Protein AF-A0A9E5FV98-F1 (afdb_monomer)

Nearest PDB structures (foldseek):
  6lad-assembly7_A  TM=6.519E-01  e=1.771E-03  Akkermansia muciniphila ATCC BAA-835
  6lad-assembly7_B  TM=6.365E-01  e=6.158E-03  Akkermansia muciniphila ATCC BAA-835

Mean predicted aligned error: 14.34 Å

Solvent-accessible surface area (backbone atoms only — not comparable to full-atom values): 16773 Å² total; per-residue (Å²): 118,76,66,54,72,75,42,51,68,63,55,51,52,51,52,51,53,52,50,52,52,53,51,50,53,51,52,53,52,55,54,50,52,53,50,54,51,48,52,50,53,50,51,49,52,52,49,53,52,49,49,63,71,71,44,82,81,80,70,97,81,65,78,79,82,63,90,41,74,66,52,52,52,49,52,52,49,52,51,52,50,49,53,52,51,50,52,51,51,40,40,70,73,60,30,60,73,90,53,52,80,76,32,54,82,88,54,48,67,70,56,50,56,50,52,50,50,50,49,48,53,50,51,54,48,52,29,55,79,68,63,38,44,65,45,64,78,96,60,40,56,45,63,41,41,46,60,59,70,71,39,84,93,50,71,79,90,52,64,50,26,58,53,43,20,49,53,55,48,50,52,50,54,52,52,46,50,62,68,17,26,45,46,100,80,67,78,51,70,55,64,37,35,45,48,38,38,24,28,46,59,71,64,55,74,78,64,55,90,79,75,66,81,82,86,68,52,98,36,38,50,81,75,93,71,74,83,58,36,92,101,66,33,90,71,83,57,72,48,79,41,68,50,61,54,72,66,32,54,52,42,28,52,49,54,54,58,73,65,64,36,69,74,79,87,84,79,88,86,88,77,84,77,53,74,69,57,49,62,73,66,108

pLDDT: mean 83.95, std 11.69, range [51.09, 98.0]

Sequence (282 aa):
MNDFKKNPIFYSVITLLVGLFLAGIWFVYSLSSAQATSAKKLNMEVNKYRNLIAGYKVVPEADPISLTPVNVKSAQSDKNELINHQAKLRMAISGPQELRILGKEKITNTELVALMKQSVDEWTKSANDQGIRLLTGENKCDFGFRRYIRNAGSSPRGKFAKIDQQRLIIDFLYKLLADSRSDASGATRTPLLLISIDREPIEILDANPTGEVPRFEADEFTPTRSFRQDKYVETLSFRIKFVSQTSTLRTFLNKLHDTGRPFAITTIEVNTPTPEVVKSLG

Secondary structure (DSSP, 8-state):
-TTTTTSHHHHHHHHHHHHHHHHHHHHHHHHHHHHHHHHHHHHHHHHHHHHHHT-----S-S------HHHHHHHHHHHHHHHHHHHHHHHHHH--STT-----TT--HHHHHHHHHHHHHHHHHHHHHTT-EE--GGG---TT-HHHHHSTT----S-HHHHHHHHHHHHHHHHHHHHTTB-TTSS-BPP-EEEEEEE--HHHHTS-TT-PPP---TTB---SS---BTTTB----EEEEEE--HHHHHHHHHHHHHT------------PPPHHHHHHH-

Foldseek 3Di:
DVVCVVCVPVVVVVVVVVVVVVVVVVVVVVVVVVVVVVVVVVVVVVVVVVDVVVDDPPDPPDDDPPPDPVSVVVVVVVVVVVVVVLVVLLCVQQDDPVLAQWFDPPDDFVNLLVVLQVLQVVLVVVCVVLVAAADDDPQGASAQCCQSNPDPPDTQPDPSRVSRSSSVVSVVLSVLLSVLQADPVSPDGWQKYWRYKAWEPPRQVVVDPPPDDDDGDPRYDDDPDDPDDPPRDDDIDIDTDMDTDPSSVVSSVVSVVVSSHRDDDDDDDDDDDDPVVVVSRD

Radius of gyration: 31.02 Å; Cα contacts (8 Å, |Δi|>4): 242; chains: 1; bounding box: 68×70×88 Å

Structure (mmCIF, N/CA/C/O backbone):
data_AF-A0A9E5FV98-F1
#
_entry.id   AF-A0A9E5FV98-F1
#
loop_
_atom_site.group_PDB
_atom_site.id
_atom_site.type_symbol
_atom_site.label_atom_id
_atom_site.label_alt_id
_atom_site.label_comp_id
_atom_site.label_asym_id
_atom_site.label_entity_id
_atom_site.label_seq_id
_atom_site.pdbx_PDB_ins_code
_atom_site.Cartn_x
_atom_site.Cartn_y
_atom_site.Cartn_z
_atom_site.occupancy
_atom_site.B_iso_or_equiv
_atom_site.auth_seq_id
_atom_site.auth_comp_id
_atom_site.auth_asym_id
_atom_site.auth_atom_id
_atom_site.pdbx_PDB_model_num
ATOM 1 N N . MET A 1 1 ? -24.588 -45.186 -63.196 1.00 53.53 1 MET A N 1
ATOM 2 C CA . MET A 1 1 ? -25.907 -44.687 -62.725 1.00 53.53 1 MET A CA 1
ATOM 3 C C . MET A 1 1 ? -26.988 -45.769 -62.628 1.00 53.53 1 MET A C 1
ATOM 5 O O . MET A 1 1 ? -27.926 -45.558 -61.869 1.00 53.53 1 MET A O 1
ATOM 9 N N . ASN A 1 2 ? -26.879 -46.917 -63.319 1.00 56.72 2 ASN A N 1
ATOM 10 C CA . ASN A 1 2 ? -27.885 -47.989 -63.221 1.00 56.72 2 ASN A CA 1
ATOM 11 C C . ASN A 1 2 ? -27.872 -48.764 -61.887 1.00 56.72 2 ASN A C 1
ATOM 13 O O . ASN A 1 2 ? -28.932 -49.211 -61.460 1.00 56.72 2 ASN A O 1
ATOM 17 N N . ASP A 1 3 ? -26.737 -48.857 -61.184 1.00 60.38 3 ASP A N 1
ATOM 18 C CA . ASP A 1 3 ? -26.662 -49.592 -59.904 1.00 60.38 3 ASP A CA 1
ATOM 19 C C . ASP A 1 3 ? -27.109 -48.764 -58.688 1.00 60.38 3 ASP A C 1
ATOM 21 O O . ASP A 1 3 ? -27.674 -49.301 -57.738 1.00 60.38 3 ASP A O 1
ATOM 25 N N . PHE A 1 4 ? -26.980 -47.434 -58.761 1.00 58.88 4 PHE A N 1
ATOM 26 C CA . PHE A 1 4 ? -27.462 -46.504 -57.728 1.00 58.88 4 PHE A CA 1
ATOM 27 C C . PHE A 1 4 ? -28.988 -46.552 -57.558 1.00 58.88 4 PHE A C 1
ATOM 29 O O . PHE A 1 4 ? -29.497 -46.379 -56.456 1.00 58.88 4 PHE A O 1
ATOM 36 N N . LYS A 1 5 ? -29.726 -46.816 -58.646 1.00 63.09 5 LYS A N 1
ATOM 37 C CA . LYS A 1 5 ? -31.190 -46.948 -58.618 1.00 63.09 5 LYS A CA 1
ATOM 38 C C . LYS A 1 5 ? -31.664 -48.281 -58.031 1.00 63.09 5 LYS A C 1
ATOM 40 O O . LYS A 1 5 ? -32.802 -48.353 -57.586 1.00 63.09 5 LYS A O 1
ATOM 45 N N . LYS A 1 6 ? -30.817 -49.319 -58.030 1.00 72.75 6 LYS A N 1
ATOM 46 C CA . LYS A 1 6 ? -31.175 -50.650 -57.515 1.00 72.75 6 LYS A CA 1
ATOM 47 C C . LYS A 1 6 ? -31.101 -50.723 -55.992 1.00 72.75 6 LYS A C 1
ATOM 49 O O . LYS A 1 6 ? -31.953 -51.360 -55.394 1.00 72.75 6 LYS A O 1
ATOM 54 N N . ASN A 1 7 ? -30.129 -50.044 -55.376 1.00 73.12 7 ASN A N 1
ATOM 55 C CA . ASN A 1 7 ? -29.931 -50.039 -53.921 1.00 73.12 7 ASN A CA 1
ATOM 56 C C . ASN A 1 7 ? -29.628 -48.621 -53.396 1.00 73.12 7 ASN A C 1
ATOM 58 O O . ASN A 1 7 ? -28.507 -48.352 -52.957 1.00 73.12 7 ASN A O 1
ATOM 62 N N . PRO A 1 8 ? -30.604 -47.694 -53.433 1.00 75.81 8 PRO A N 1
ATOM 63 C CA . PRO A 1 8 ? -30.368 -46.275 -53.151 1.00 75.81 8 PRO A CA 1
ATOM 64 C C . PRO A 1 8 ? -29.852 -46.027 -51.727 1.00 75.81 8 PRO A C 1
ATOM 66 O O . PRO A 1 8 ? -28.935 -45.236 -51.531 1.00 75.81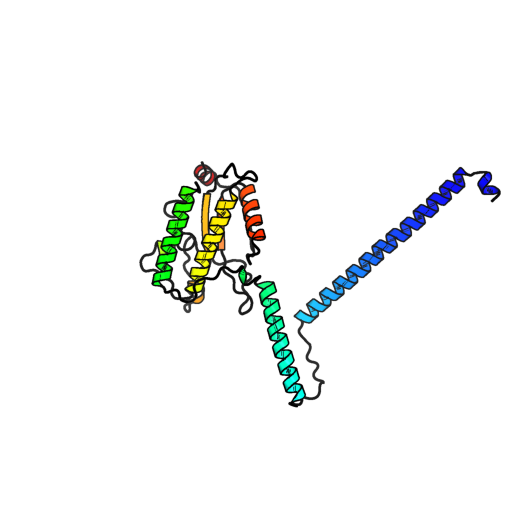 8 PRO A O 1
ATOM 69 N N . ILE A 1 9 ? -30.370 -46.763 -50.740 1.00 79.94 9 ILE A N 1
ATOM 70 C CA . ILE A 1 9 ? -29.998 -46.605 -49.326 1.00 79.94 9 ILE A CA 1
ATOM 71 C C . ILE A 1 9 ? -28.522 -46.967 -49.097 1.00 79.94 9 ILE A C 1
ATOM 73 O O . ILE A 1 9 ? -27.803 -46.226 -48.432 1.00 79.94 9 ILE A O 1
ATOM 77 N N . PHE A 1 10 ? -28.046 -48.069 -49.687 1.00 81.06 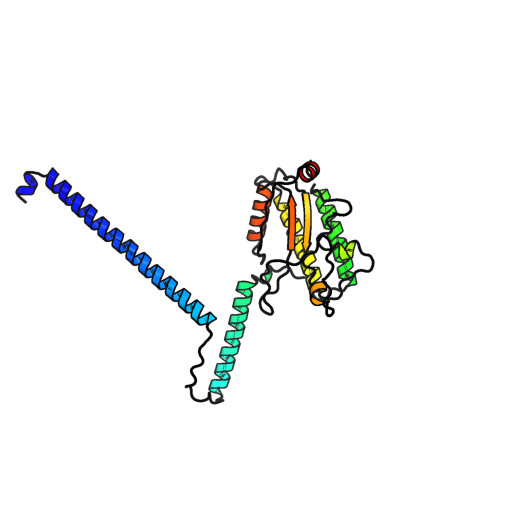10 PHE A N 1
ATOM 78 C CA . PHE A 1 10 ? -26.667 -48.538 -49.514 1.00 81.06 10 PHE A CA 1
ATOM 79 C C . PHE A 1 10 ? -25.647 -47.511 -50.026 1.00 81.06 10 PHE A C 1
ATOM 81 O O . PHE A 1 10 ? -24.701 -47.157 -49.322 1.00 81.06 10 PHE A O 1
ATOM 88 N N . TYR A 1 11 ? -25.873 -46.963 -51.221 1.00 83.19 11 TYR A N 1
ATOM 89 C CA . TYR A 1 11 ? -24.966 -45.972 -51.796 1.00 83.19 11 TYR A CA 1
ATOM 90 C C . TYR A 1 11 ? -25.056 -44.595 -51.118 1.00 83.19 11 TYR A C 1
ATOM 92 O O . TYR A 1 11 ? -24.040 -43.901 -51.017 1.00 83.19 11 TYR A O 1
ATOM 100 N N . SER A 1 12 ? -26.225 -44.205 -50.598 1.00 83.56 12 SER A N 1
ATOM 101 C CA . SER A 1 12 ? -26.361 -43.002 -49.765 1.00 83.56 12 SER A CA 1
ATOM 102 C C . SER A 1 12 ? -25.569 -43.117 -48.460 1.00 83.56 12 SER A C 1
ATOM 104 O O . SER A 1 12 ? -24.864 -42.176 -48.098 1.00 83.56 12 SER A O 1
ATOM 106 N N . VAL A 1 13 ? -25.610 -44.276 -47.793 1.00 85.88 13 VAL A N 1
ATOM 107 C CA . VAL A 1 13 ? -24.828 -44.529 -46.569 1.00 85.88 13 VAL A CA 1
ATOM 108 C C . VAL A 1 13 ? -23.326 -44.499 -46.854 1.00 85.88 13 VAL A C 1
ATOM 110 O O . VAL A 1 13 ? -22.581 -43.867 -46.110 1.00 85.88 13 VAL A O 1
ATOM 113 N N . ILE A 1 14 ? -22.871 -45.101 -47.957 1.00 87.25 14 ILE A N 1
ATOM 114 C CA . ILE A 1 14 ? -21.454 -45.045 -48.353 1.00 87.25 14 ILE A CA 1
ATOM 115 C C . ILE A 1 14 ? -21.012 -43.604 -48.615 1.00 87.25 14 ILE A C 1
ATOM 117 O O . ILE A 1 14 ? -19.952 -43.192 -48.152 1.00 87.25 14 ILE A O 1
ATOM 121 N N . THR A 1 15 ? -21.829 -42.818 -49.316 1.00 87.62 15 THR A N 1
ATOM 122 C CA . THR A 1 15 ? -21.497 -41.421 -49.628 1.00 87.62 15 THR A CA 1
ATOM 123 C C . THR A 1 15 ? -21.417 -40.574 -48.354 1.00 87.62 15 THR A C 1
ATOM 125 O O . THR A 1 15 ? -20.510 -39.755 -48.213 1.00 87.62 15 THR A O 1
ATOM 128 N N . LEU A 1 16 ? -22.310 -40.816 -47.388 1.00 91.12 16 LEU A N 1
ATOM 129 C CA . LEU A 1 16 ? -22.279 -40.174 -46.073 1.00 91.12 16 LEU A CA 1
ATOM 130 C C . LEU A 1 16 ? -21.021 -40.557 -45.274 1.00 91.12 16 LEU A C 1
ATOM 132 O O . LEU A 1 16 ? -20.372 -39.684 -44.701 1.00 91.12 16 LEU A O 1
ATOM 136 N N . LEU A 1 17 ? -20.641 -41.838 -45.273 1.00 89.44 17 LEU A N 1
ATOM 137 C CA . LEU A 1 17 ? -19.433 -42.319 -44.593 1.00 89.44 17 LEU A CA 1
ATOM 138 C C . LEU A 1 17 ? -18.153 -41.742 -45.211 1.00 89.44 17 LEU A C 1
ATOM 140 O O . LEU A 1 17 ? -17.263 -41.314 -44.478 1.00 89.44 17 LEU A O 1
ATOM 144 N N . VAL A 1 18 ? -18.075 -41.661 -46.542 1.00 93.06 18 VAL A N 1
ATOM 145 C CA . VAL A 1 18 ? -16.951 -41.015 -47.241 1.00 93.06 18 VAL A CA 1
ATOM 146 C C . VAL A 1 18 ? -16.897 -39.519 -46.916 1.00 93.06 18 VAL A C 1
ATOM 148 O O . VAL A 1 18 ? -15.819 -38.992 -46.644 1.00 93.06 18 VAL A O 1
ATOM 151 N N . GLY A 1 19 ? -18.046 -38.839 -46.870 1.00 93.38 19 GLY A N 1
ATOM 152 C CA . GLY A 1 19 ? -18.126 -37.431 -46.473 1.00 93.38 19 GLY A CA 1
ATOM 153 C C . GLY A 1 19 ? -17.629 -37.184 -45.045 1.00 93.38 19 GLY A C 1
ATOM 154 O O . GLY A 1 19 ? -16.805 -36.297 -44.824 1.00 93.38 19 GLY A O 1
ATOM 155 N N . LEU A 1 20 ? -18.063 -38.007 -44.084 1.00 92.88 20 LEU A N 1
ATOM 156 C CA . LEU A 1 20 ? -17.604 -37.941 -42.690 1.00 92.88 20 LEU A CA 1
ATOM 157 C C . LEU A 1 20 ? -16.102 -38.213 -42.561 1.00 92.88 20 LEU A C 1
ATOM 159 O O . LEU A 1 20 ? -15.416 -37.536 -41.795 1.00 92.88 20 LEU A O 1
ATOM 163 N N . PHE A 1 21 ? -15.576 -39.163 -43.333 1.00 92.44 21 PHE A N 1
ATOM 164 C CA . PHE A 1 21 ? -14.151 -39.481 -43.336 1.00 92.44 21 PHE A CA 1
ATOM 165 C C . PHE A 1 21 ? -13.299 -38.312 -43.851 1.00 92.44 21 PHE A C 1
ATOM 167 O O . PHE A 1 21 ? -12.321 -37.926 -43.208 1.00 92.44 21 PHE A O 1
ATOM 174 N N . LEU A 1 22 ? -13.701 -37.686 -44.962 1.00 93.62 22 LEU A N 1
ATOM 175 C CA . LEU A 1 22 ? -13.011 -36.513 -45.508 1.00 93.62 22 LEU A CA 1
ATOM 176 C C . LEU A 1 22 ? -13.082 -35.307 -44.559 1.00 93.62 22 LEU A C 1
ATOM 178 O O . LEU A 1 22 ? -12.079 -34.613 -44.378 1.00 93.62 22 LEU A O 1
ATOM 182 N N . ALA A 1 23 ? -14.225 -35.090 -43.903 1.00 89.94 23 ALA A N 1
ATOM 183 C CA . ALA A 1 23 ? -14.368 -34.054 -42.881 1.00 89.94 23 ALA A CA 1
ATOM 184 C C . ALA A 1 23 ? -13.444 -34.303 -41.676 1.00 89.94 23 ALA A C 1
ATOM 186 O O . ALA A 1 23 ? -12.803 -33.370 -41.191 1.00 89.94 23 ALA A O 1
ATOM 187 N N . GLY A 1 24 ? -13.313 -35.558 -41.233 1.00 87.62 24 GLY A N 1
ATOM 188 C CA . GLY A 1 24 ? -12.395 -35.951 -40.162 1.00 87.62 24 GLY A CA 1
ATOM 189 C C . GLY A 1 24 ? -10.927 -35.685 -40.506 1.00 87.62 24 GLY A C 1
ATOM 190 O O . GLY A 1 24 ? -10.201 -35.105 -39.697 1.00 87.62 24 GLY A O 1
ATOM 191 N N . ILE A 1 25 ? -10.497 -36.026 -41.726 1.00 90.31 25 ILE A N 1
ATOM 192 C CA . ILE A 1 25 ? -9.133 -35.743 -42.206 1.00 90.31 25 ILE A CA 1
ATOM 193 C C . ILE A 1 25 ? -8.865 -34.235 -42.223 1.00 90.31 25 ILE A C 1
ATOM 195 O O . ILE A 1 25 ? -7.831 -33.778 -41.727 1.00 90.31 25 ILE A O 1
ATOM 199 N N . TRP A 1 26 ? -9.800 -33.451 -42.763 1.00 90.44 26 TRP A N 1
ATOM 200 C CA . TRP A 1 26 ? -9.665 -31.998 -42.823 1.00 90.44 26 TRP A CA 1
ATOM 201 C C . TRP A 1 26 ? -9.591 -31.370 -41.424 1.00 90.44 26 TRP A C 1
ATOM 203 O O . TRP A 1 26 ? -8.736 -30.518 -41.169 1.00 90.44 26 TRP A O 1
ATOM 213 N N . PHE A 1 27 ? -10.420 -31.844 -40.490 1.00 88.19 27 PHE A N 1
ATOM 214 C CA . PHE A 1 27 ? -10.423 -31.371 -39.108 1.00 88.19 27 PHE A CA 1
ATOM 215 C C . PHE A 1 27 ? -9.075 -31.621 -38.417 1.00 88.19 27 PHE A C 1
ATOM 217 O O . PHE A 1 27 ? -8.494 -30.688 -37.857 1.00 88.19 27 PHE A O 1
ATOM 224 N N . VAL A 1 28 ? -8.514 -32.831 -38.533 1.00 85.94 28 VAL A N 1
ATOM 225 C CA . VAL A 1 28 ? -7.196 -33.172 -37.961 1.00 85.94 28 VAL A CA 1
ATOM 226 C C . VAL A 1 28 ? -6.077 -32.314 -38.565 1.00 85.94 28 VAL A C 1
ATOM 228 O O . VAL A 1 28 ? -5.224 -31.806 -37.833 1.00 85.94 28 VAL A O 1
ATOM 231 N N . TYR A 1 29 ? -6.098 -32.087 -39.881 1.00 87.06 29 TYR A N 1
ATOM 232 C CA . TYR A 1 29 ? -5.111 -31.237 -40.553 1.00 87.06 29 TYR A CA 1
ATOM 233 C C . TYR A 1 29 ? -5.191 -29.767 -40.098 1.00 87.06 29 TYR A C 1
ATOM 235 O O . TYR A 1 29 ? -4.168 -29.123 -39.836 1.00 87.06 29 TYR A O 1
ATOM 243 N N . SER A 1 30 ? -6.406 -29.233 -39.937 1.00 83.25 30 SER A N 1
ATOM 244 C CA . SER A 1 30 ? -6.625 -27.866 -39.447 1.00 83.25 30 SER A CA 1
ATOM 245 C C . SER A 1 30 ? -6.119 -27.677 -38.010 1.00 83.25 30 SER A C 1
ATOM 247 O O . SER A 1 30 ? -5.446 -26.690 -37.710 1.00 83.25 30 SER A O 1
ATOM 249 N N . LEU A 1 31 ? -6.331 -28.670 -37.140 1.00 78.50 31 LEU A N 1
ATOM 250 C CA . LEU A 1 31 ? -5.879 -28.626 -35.751 1.00 78.50 31 LEU A CA 1
ATOM 251 C C . LEU A 1 31 ? -4.347 -28.713 -35.656 1.00 78.50 31 LEU A C 1
ATOM 253 O O . LEU A 1 31 ? -3.717 -27.960 -34.912 1.00 78.50 31 LEU A O 1
ATOM 257 N N . SER A 1 32 ? -3.739 -29.597 -36.452 1.00 76.94 32 SER A N 1
ATOM 258 C CA . SER A 1 32 ? -2.286 -29.781 -36.497 1.00 76.94 32 SER A CA 1
ATOM 259 C C . SER A 1 32 ? -1.562 -28.540 -37.033 1.00 76.94 32 SER A C 1
ATOM 261 O O . SER A 1 32 ? -0.566 -28.097 -36.456 1.00 76.94 32 SER A O 1
ATOM 263 N N . SER A 1 33 ? -2.089 -27.907 -38.085 1.00 77.00 33 SER A N 1
ATOM 264 C CA . SER A 1 33 ? -1.506 -26.676 -38.639 1.00 77.00 33 SER A CA 1
ATOM 265 C C . SER A 1 33 ? -1.607 -25.480 -37.677 1.00 77.00 33 SER A C 1
ATOM 267 O O . SER A 1 33 ? -0.655 -24.695 -37.566 1.00 77.00 33 SER A O 1
ATOM 269 N N . ALA A 1 34 ? -2.697 -25.376 -36.908 1.00 74.69 34 ALA A N 1
ATOM 270 C CA . ALA A 1 34 ? -2.855 -24.382 -35.844 1.00 74.69 34 ALA A CA 1
ATOM 271 C C . ALA A 1 34 ? -1.869 -24.605 -34.677 1.00 74.69 34 ALA A C 1
ATOM 273 O O . ALA A 1 34 ? -1.283 -23.654 -34.147 1.00 74.69 34 ALA A O 1
ATOM 274 N N . GLN A 1 35 ? -1.616 -25.863 -34.305 1.00 74.94 35 GLN A N 1
ATOM 275 C CA . GLN A 1 35 ? -0.607 -26.208 -33.299 1.00 74.94 35 GLN A CA 1
ATOM 276 C C . GLN A 1 35 ? 0.813 -25.916 -33.795 1.00 74.94 35 GLN A C 1
ATOM 278 O O . GLN A 1 35 ? 1.603 -25.318 -33.066 1.00 74.94 35 GLN A O 1
ATOM 283 N N . ALA A 1 36 ? 1.135 -26.248 -35.048 1.00 75.25 36 ALA A N 1
ATOM 284 C CA . ALA A 1 36 ? 2.450 -25.989 -35.634 1.00 75.25 36 ALA A CA 1
ATOM 285 C C . ALA A 1 36 ? 2.763 -24.485 -35.737 1.00 75.25 36 ALA A C 1
ATOM 287 O O . ALA A 1 36 ? 3.886 -24.057 -35.462 1.00 75.25 36 ALA A O 1
ATOM 288 N N . THR A 1 37 ? 1.774 -23.660 -36.091 1.00 77.38 37 THR A N 1
ATOM 289 C CA . THR A 1 37 ? 1.925 -22.194 -36.098 1.00 77.38 37 THR A CA 1
ATOM 290 C C . THR A 1 37 ? 2.070 -21.624 -34.689 1.00 77.38 37 THR A C 1
ATOM 292 O O . THR A 1 37 ? 2.917 -20.754 -34.476 1.00 77.38 37 THR A O 1
ATOM 295 N N . SER A 1 38 ? 1.322 -22.142 -33.713 1.00 74.56 38 SER A N 1
ATOM 296 C CA . SER A 1 38 ? 1.443 -21.736 -32.306 1.00 74.56 38 SER A CA 1
ATOM 297 C C . SER A 1 38 ? 2.803 -22.119 -31.712 1.00 74.56 38 SER A C 1
ATOM 299 O O . SER A 1 38 ? 3.455 -21.286 -31.086 1.00 74.56 38 SER A O 1
ATOM 301 N N . ALA A 1 39 ? 3.294 -23.329 -31.993 1.00 79.12 39 ALA A N 1
ATOM 302 C CA . ALA A 1 39 ? 4.615 -23.791 -31.573 1.00 79.12 39 ALA A CA 1
ATOM 303 C C . ALA A 1 39 ? 5.747 -22.970 -32.213 1.00 79.12 39 ALA A C 1
ATOM 305 O O . ALA A 1 39 ? 6.715 -22.617 -31.539 1.00 79.12 39 ALA A O 1
ATOM 306 N N . LYS A 1 40 ? 5.617 -22.600 -33.497 1.00 82.94 40 LYS A N 1
ATOM 307 C CA . LYS A 1 40 ? 6.569 -21.698 -34.167 1.00 82.94 40 LYS A CA 1
ATOM 308 C C . LYS A 1 40 ? 6.590 -20.308 -33.530 1.00 82.94 40 LYS A C 1
ATOM 310 O O . LYS A 1 40 ? 7.674 -19.790 -33.271 1.00 82.94 40 LYS A O 1
ATOM 315 N N . LYS A 1 41 ? 5.421 -19.721 -33.244 1.00 81.12 41 LYS A N 1
ATOM 316 C CA . LYS A 1 41 ? 5.322 -18.414 -32.570 1.00 81.12 41 LYS A CA 1
ATOM 317 C C . LYS A 1 41 ? 5.916 -18.457 -31.162 1.00 81.12 41 LYS A C 1
ATOM 319 O O . LYS A 1 41 ? 6.679 -17.564 -30.807 1.00 81.12 41 LYS A O 1
ATOM 324 N N . LEU A 1 42 ? 5.632 -19.516 -30.403 1.00 82.12 42 LEU A N 1
ATOM 325 C CA . LEU A 1 42 ? 6.190 -19.711 -29.066 1.00 82.12 42 LEU A CA 1
ATOM 326 C C . LEU A 1 42 ? 7.717 -19.836 -29.109 1.00 82.12 42 LEU A C 1
ATOM 328 O O . LEU A 1 42 ? 8.403 -19.135 -28.375 1.00 82.12 42 LEU A O 1
ATOM 332 N N . ASN A 1 43 ? 8.264 -20.660 -30.007 1.00 84.19 43 ASN A N 1
ATOM 333 C CA . ASN A 1 43 ? 9.714 -20.798 -30.158 1.00 84.19 43 ASN A CA 1
ATOM 334 C C . ASN A 1 43 ? 10.385 -19.498 -30.619 1.00 84.19 43 ASN A C 1
ATOM 336 O O . ASN A 1 43 ? 11.479 -19.190 -30.152 1.00 84.19 43 ASN A O 1
ATOM 340 N N . MET A 1 44 ? 9.744 -18.716 -31.495 1.00 81.81 44 MET A N 1
ATOM 341 C CA . MET A 1 44 ? 10.245 -17.390 -31.869 1.00 81.81 44 MET A CA 1
ATOM 342 C C . MET A 1 44 ? 10.344 -16.458 -30.660 1.00 81.81 44 MET A C 1
ATOM 344 O O . MET A 1 44 ? 11.392 -15.849 -30.466 1.00 81.81 44 MET A O 1
ATOM 348 N N . GLU A 1 45 ? 9.295 -16.355 -29.843 1.00 80.69 45 GLU A N 1
ATOM 349 C CA . GLU A 1 45 ? 9.317 -15.478 -28.665 1.00 80.69 45 GLU A CA 1
ATOM 350 C C . GLU A 1 45 ? 10.272 -15.978 -27.578 1.00 80.69 45 GLU A C 1
ATOM 352 O O . GLU A 1 45 ? 11.039 -15.194 -27.022 1.00 80.69 45 GLU A O 1
ATOM 357 N N . VAL A 1 46 ? 10.330 -17.290 -27.339 1.00 82.00 46 VAL A N 1
ATOM 358 C CA . VAL A 1 46 ? 11.307 -17.886 -26.416 1.00 82.00 46 VAL A CA 1
ATOM 359 C C . VAL A 1 46 ? 12.739 -17.605 -26.878 1.00 82.00 46 VAL A C 1
ATOM 361 O O . VAL A 1 46 ? 13.586 -17.256 -26.058 1.00 82.00 46 VAL A O 1
ATOM 364 N N . ASN A 1 47 ? 13.024 -17.706 -28.178 1.00 78.62 47 ASN A N 1
ATOM 365 C CA . ASN A 1 47 ? 14.350 -17.406 -28.714 1.00 78.62 47 ASN A CA 1
ATOM 366 C C . ASN A 1 47 ? 14.680 -15.912 -28.645 1.00 78.62 47 ASN A C 1
ATOM 368 O O . ASN A 1 47 ? 15.800 -15.569 -28.275 1.00 78.62 47 ASN A O 1
ATOM 372 N N . LYS A 1 48 ? 13.724 -15.016 -28.925 1.00 79.44 48 LYS A N 1
ATOM 373 C CA . LYS A 1 48 ? 13.914 -13.572 -28.709 1.00 79.44 48 LYS A CA 1
ATOM 374 C C . LYS A 1 48 ? 14.237 -13.274 -27.248 1.00 79.44 48 LYS A C 1
ATOM 376 O O . LYS A 1 48 ? 15.208 -12.578 -26.973 1.00 79.44 48 LYS A O 1
ATOM 381 N N . TYR A 1 49 ? 13.473 -13.845 -26.319 1.00 71.62 49 TYR A N 1
ATOM 382 C CA . TYR A 1 49 ? 13.678 -13.656 -24.886 1.00 71.62 49 TYR A CA 1
ATOM 383 C C . TYR A 1 49 ? 15.040 -14.195 -24.424 1.00 71.62 49 TYR A C 1
ATOM 385 O O . TYR A 1 49 ? 15.773 -13.502 -23.722 1.00 71.62 49 TYR A O 1
ATOM 393 N N . ARG A 1 50 ? 15.441 -15.388 -24.888 1.00 75.81 50 ARG A N 1
ATOM 394 C CA . ARG A 1 50 ? 16.781 -15.939 -24.620 1.00 75.81 50 ARG A CA 1
ATOM 395 C C . ARG A 1 50 ? 17.896 -15.066 -25.189 1.00 75.81 50 ARG A C 1
ATOM 397 O O . ARG A 1 50 ? 18.892 -14.875 -24.504 1.00 75.81 50 ARG A O 1
ATOM 404 N N . ASN A 1 51 ? 17.733 -14.521 -26.393 1.00 71.62 51 ASN A N 1
ATOM 405 C CA . ASN A 1 51 ? 18.729 -13.641 -27.007 1.00 71.62 51 ASN A CA 1
ATOM 406 C C . ASN A 1 51 ? 18.851 -12.299 -26.269 1.00 71.62 51 ASN A C 1
ATOM 408 O O . ASN A 1 51 ? 19.947 -11.759 -26.171 1.00 71.62 51 ASN A O 1
ATOM 412 N N . LEU A 1 52 ? 17.755 -11.783 -25.705 1.00 72.50 52 LEU A N 1
ATOM 413 C CA . LEU A 1 52 ? 17.784 -10.599 -24.841 1.00 72.50 52 LEU A CA 1
ATOM 414 C C . LEU A 1 52 ? 18.503 -10.880 -23.513 1.00 72.50 52 LEU A C 1
ATOM 416 O O . LEU A 1 52 ? 19.283 -10.048 -23.062 1.00 72.50 52 LEU A O 1
ATOM 420 N N . ILE A 1 53 ? 18.282 -12.057 -22.912 1.00 72.12 53 ILE A N 1
ATOM 421 C CA . ILE A 1 53 ? 18.964 -12.475 -21.674 1.00 72.12 53 ILE A CA 1
ATOM 422 C C . ILE A 1 53 ? 20.453 -12.742 -21.908 1.00 72.12 53 ILE A C 1
ATOM 424 O O . ILE A 1 53 ? 21.279 -12.373 -21.079 1.00 72.12 53 ILE A O 1
ATOM 428 N N . ALA A 1 54 ? 20.803 -13.387 -23.021 1.00 70.94 54 ALA A N 1
ATOM 429 C CA . ALA A 1 54 ? 22.183 -13.746 -23.340 1.00 70.94 54 ALA A CA 1
ATOM 430 C C . ALA A 1 54 ? 23.068 -12.530 -23.670 1.00 70.94 54 ALA A C 1
ATOM 432 O O . ALA A 1 54 ? 24.289 -12.672 -23.742 1.00 70.94 54 ALA A O 1
ATOM 433 N N . GLY A 1 55 ? 22.468 -11.349 -23.854 1.00 57.97 55 GLY A N 1
ATOM 434 C CA . GLY A 1 55 ? 23.162 -10.153 -24.307 1.00 57.97 55 GLY A CA 1
ATOM 435 C C . GLY A 1 55 ? 23.593 -10.253 -25.773 1.00 57.97 55 GLY A C 1
ATOM 436 O O . GLY A 1 55 ? 23.623 -11.321 -26.388 1.00 57.97 55 GLY A O 1
ATOM 437 N N . TYR A 1 56 ? 23.926 -9.109 -26.365 1.00 58.25 56 TYR A N 1
ATOM 438 C CA . TYR A 1 56 ? 24.451 -9.071 -27.725 1.00 58.25 56 TYR A CA 1
ATOM 439 C C . TYR A 1 56 ? 25.882 -9.633 -27.727 1.00 58.25 56 TYR A C 1
ATOM 441 O O . TYR A 1 56 ? 26.759 -9.085 -27.057 1.00 58.25 56 TYR A O 1
ATOM 449 N N . LYS A 1 57 ? 26.141 -10.721 -28.467 1.00 54.59 57 LYS A N 1
ATOM 450 C CA . LYS A 1 57 ? 27.517 -11.178 -28.712 1.00 54.59 57 LYS A CA 1
ATOM 451 C C . LYS A 1 57 ? 28.218 -10.121 -29.560 1.00 54.59 57 LYS A C 1
ATOM 453 O O . LYS A 1 57 ? 27.901 -9.964 -30.736 1.00 54.59 57 LYS A O 1
ATOM 458 N N . VAL A 1 58 ? 29.161 -9.399 -28.964 1.00 54.38 58 VAL A N 1
ATOM 459 C CA . VAL A 1 58 ? 30.053 -8.501 -29.700 1.00 54.38 58 VAL A CA 1
ATOM 460 C C . VAL A 1 58 ? 30.948 -9.381 -30.573 1.00 54.38 58 VAL A C 1
ATOM 462 O O . VAL A 1 58 ? 31.838 -10.061 -30.068 1.00 54.38 58 VAL A O 1
ATOM 465 N N . VAL A 1 59 ? 30.654 -9.440 -31.872 1.00 55.50 59 VAL A N 1
ATOM 466 C CA . VAL A 1 59 ? 31.519 -10.090 -32.863 1.00 55.50 59 VAL A CA 1
ATOM 467 C C . VAL A 1 59 ? 32.759 -9.201 -33.022 1.00 55.50 59 VAL A C 1
ATOM 469 O O . VAL A 1 59 ? 32.596 -8.024 -33.345 1.00 55.50 59 VAL A O 1
ATOM 472 N N . PRO A 1 60 ? 33.982 -9.701 -32.778 1.00 51.09 60 PRO A N 1
ATOM 473 C CA . PRO A 1 60 ? 35.196 -8.885 -32.784 1.00 51.09 60 PRO A CA 1
ATOM 474 C C . PRO A 1 60 ? 35.735 -8.641 -34.207 1.00 51.09 60 PRO A C 1
ATOM 476 O O . PRO A 1 60 ? 36.937 -8.706 -34.430 1.00 51.09 60 PRO A O 1
ATOM 479 N N . GLU A 1 61 ? 34.855 -8.390 -35.179 1.00 52.47 61 GLU A N 1
ATOM 480 C CA . GLU A 1 61 ? 35.223 -8.302 -36.602 1.00 52.47 61 GLU A CA 1
ATOM 481 C C . GLU A 1 61 ? 34.499 -7.157 -37.332 1.00 52.47 61 GLU A C 1
ATOM 483 O O . GLU A 1 61 ? 34.132 -7.260 -38.497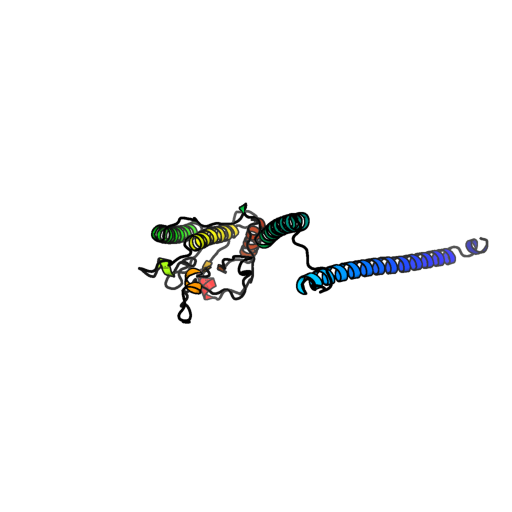 1.00 52.47 61 GLU A O 1
ATOM 488 N N . ALA A 1 62 ? 34.270 -6.045 -36.634 1.00 53.12 62 ALA A N 1
ATOM 489 C CA . ALA A 1 62 ? 33.973 -4.773 -37.281 1.00 53.12 62 ALA A CA 1
ATOM 490 C C . ALA A 1 62 ? 35.208 -3.878 -37.153 1.00 53.12 62 ALA A C 1
ATOM 492 O O . ALA A 1 62 ? 35.772 -3.778 -36.059 1.00 53.12 62 ALA A O 1
ATOM 493 N N . ASP A 1 63 ? 35.613 -3.241 -38.257 1.00 56.84 63 ASP A N 1
ATOM 494 C CA . ASP A 1 63 ? 36.624 -2.182 -38.257 1.00 56.84 63 ASP A CA 1
ATOM 495 C C . ASP A 1 63 ? 36.389 -1.233 -37.070 1.00 56.84 63 ASP A C 1
ATOM 497 O O . ASP A 1 63 ? 35.229 -0.925 -36.761 1.00 56.84 63 ASP A O 1
ATOM 501 N N . PRO A 1 64 ? 37.448 -0.764 -36.379 1.00 56.31 64 PRO A N 1
ATOM 502 C CA . PRO A 1 64 ? 37.286 0.135 -35.246 1.00 56.31 64 PRO A CA 1
ATOM 503 C C . PRO A 1 64 ? 36.405 1.305 -35.679 1.00 56.31 64 PRO A C 1
ATOM 505 O O . PRO A 1 64 ? 36.731 2.003 -36.641 1.00 56.31 64 PRO A O 1
ATOM 508 N N . ILE A 1 65 ? 35.262 1.479 -35.003 1.00 58.47 65 ILE A N 1
ATOM 509 C CA . ILE A 1 65 ? 34.269 2.507 -35.329 1.00 58.47 65 ILE A CA 1
ATOM 510 C C . ILE A 1 65 ? 34.996 3.849 -35.328 1.00 58.47 65 ILE A C 1
ATOM 512 O O . ILE A 1 65 ? 35.313 4.404 -34.275 1.00 58.47 65 ILE A O 1
ATOM 516 N N . SER A 1 66 ? 35.304 4.357 -36.519 1.00 63.88 66 SER A N 1
ATOM 517 C CA . SER A 1 66 ? 36.015 5.619 -36.653 1.00 63.88 66 SER A CA 1
ATOM 518 C C . SER A 1 66 ? 35.119 6.728 -36.101 1.00 63.88 66 SER A C 1
ATOM 520 O O . SER A 1 66 ? 33.914 6.744 -36.380 1.00 63.88 66 SER A O 1
ATOM 522 N N . LEU A 1 67 ? 35.684 7.640 -35.301 1.00 68.56 67 LEU A N 1
ATOM 523 C CA . LEU A 1 67 ? 34.995 8.782 -34.679 1.00 68.56 67 LEU A CA 1
ATOM 524 C C . LEU A 1 67 ? 34.645 9.856 -35.723 1.00 68.56 67 LEU A C 1
ATOM 526 O O . LEU A 1 67 ? 34.984 11.030 -35.598 1.00 68.56 67 LEU A O 1
ATOM 530 N N . THR A 1 68 ? 33.976 9.446 -36.795 1.00 79.31 68 THR A N 1
ATOM 531 C CA . THR A 1 68 ? 33.475 10.349 -37.819 1.00 79.31 68 THR A CA 1
ATOM 532 C C . THR A 1 68 ? 32.277 11.128 -37.267 1.00 79.31 68 THR A C 1
ATOM 534 O O . THR A 1 68 ? 31.509 10.596 -36.457 1.00 79.31 68 THR A O 1
ATOM 537 N N . PRO A 1 69 ? 32.043 12.370 -37.727 1.00 81.31 69 PRO A N 1
ATOM 538 C CA . PRO A 1 69 ? 30.881 13.156 -37.307 1.00 81.31 69 PRO A CA 1
ATOM 539 C C . PRO A 1 69 ? 29.536 12.432 -37.506 1.00 81.31 69 PRO A C 1
ATOM 541 O O . PRO A 1 69 ? 28.608 12.618 -36.722 1.00 81.31 69 PRO A O 1
ATOM 544 N N . VAL A 1 70 ? 29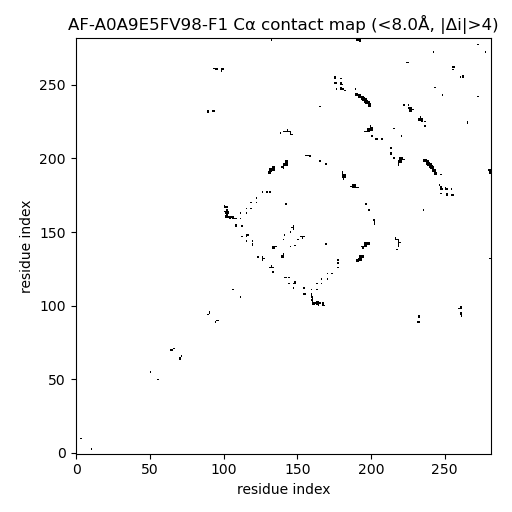.438 11.567 -38.524 1.00 83.88 70 VAL A N 1
ATOM 545 C CA . VAL A 1 70 ? 28.242 10.760 -38.819 1.00 83.88 70 VAL A CA 1
ATOM 546 C C . VAL A 1 70 ? 28.018 9.676 -37.762 1.00 83.88 70 VAL A C 1
ATOM 548 O O . VAL A 1 70 ? 26.898 9.530 -37.268 1.00 83.88 70 VAL A O 1
ATOM 551 N N . ASN A 1 71 ? 29.075 8.963 -37.364 1.00 79.69 71 ASN A N 1
ATOM 552 C CA . ASN A 1 71 ? 28.994 7.935 -36.323 1.00 79.69 71 ASN A CA 1
ATOM 553 C C . ASN A 1 71 ? 28.688 8.553 -34.955 1.00 79.69 71 ASN A C 1
ATOM 555 O O . ASN A 1 71 ? 27.863 8.024 -34.217 1.00 79.69 71 ASN A O 1
ATOM 559 N N . VAL A 1 72 ? 29.273 9.717 -34.644 1.00 83.50 72 VAL A N 1
ATOM 560 C CA . VAL A 1 72 ? 28.975 10.458 -33.405 1.00 83.50 72 VAL A CA 1
ATOM 561 C C . VAL A 1 72 ? 27.510 10.900 -33.366 1.00 83.50 72 VAL A C 1
ATOM 563 O O . VAL A 1 72 ? 26.843 10.722 -32.348 1.00 83.50 72 VAL A O 1
ATOM 566 N N . LYS A 1 73 ? 26.978 11.430 -34.475 1.00 86.38 73 LYS A N 1
ATOM 567 C CA . LYS A 1 73 ? 25.567 11.833 -34.569 1.00 86.38 73 LYS A CA 1
ATOM 568 C C . LYS A 1 73 ? 24.615 10.637 -34.453 1.00 86.38 73 LYS A C 1
ATOM 570 O O . LYS A 1 73 ? 23.599 10.738 -33.770 1.00 86.38 73 LYS A O 1
ATOM 575 N N . SER A 1 74 ? 24.955 9.511 -35.079 1.00 84.06 74 SER A N 1
ATOM 576 C CA . SER A 1 74 ? 24.163 8.275 -34.997 1.00 84.06 74 SER A CA 1
ATOM 577 C C . SER A 1 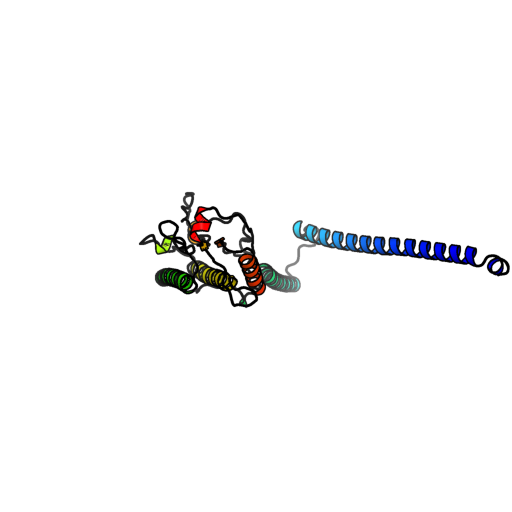74 ? 24.159 7.724 -33.570 1.00 84.06 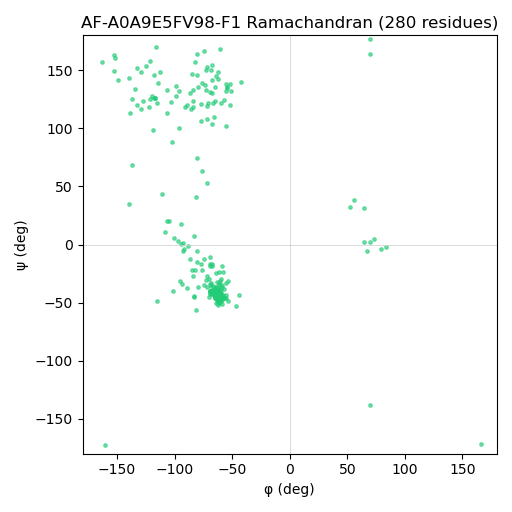74 SER A C 1
ATOM 579 O O . SER A 1 74 ? 23.093 7.516 -33.005 1.00 84.06 74 SER A O 1
ATOM 581 N N . ALA A 1 75 ? 25.320 7.661 -32.911 1.00 84.94 75 ALA A N 1
ATOM 582 C CA . ALA A 1 75 ? 25.422 7.245 -31.512 1.00 84.94 75 ALA A CA 1
ATOM 583 C C . ALA A 1 75 ? 24.646 8.165 -30.546 1.00 84.94 75 ALA A C 1
ATOM 585 O O . ALA A 1 75 ? 24.075 7.701 -29.559 1.00 84.94 75 ALA A O 1
ATOM 586 N N . GLN A 1 76 ? 24.592 9.476 -30.813 1.00 89.38 76 GLN A N 1
ATOM 587 C CA . GLN A 1 76 ? 23.744 10.403 -30.053 1.00 89.38 76 GLN A CA 1
ATOM 588 C C . GLN A 1 76 ? 22.250 10.126 -30.266 1.00 89.38 76 GLN A C 1
ATOM 590 O O . GLN A 1 76 ? 21.480 10.184 -29.305 1.00 89.38 76 GLN A O 1
ATOM 595 N N . SER A 1 77 ? 21.843 9.810 -31.498 1.00 91.25 77 SER A N 1
ATOM 596 C CA . SER A 1 77 ? 20.471 9.403 -31.813 1.00 91.25 77 SER A CA 1
ATOM 597 C C . SER A 1 77 ? 20.096 8.112 -31.085 1.00 91.25 77 SER A C 1
ATOM 599 O O . SER A 1 77 ? 19.095 8.094 -30.371 1.00 91.25 77 SER A O 1
ATOM 601 N N . ASP A 1 78 ? 20.942 7.084 -31.166 1.00 88.50 78 ASP A N 1
ATOM 602 C CA . ASP A 1 78 ? 20.731 5.791 -30.506 1.00 88.50 78 ASP A CA 1
ATOM 603 C C . ASP A 1 78 ? 20.640 5.952 -28.986 1.00 88.50 78 ASP A C 1
ATOM 605 O O . ASP A 1 78 ? 19.769 5.378 -28.334 1.00 88.50 78 ASP A O 1
ATOM 609 N N . LYS A 1 79 ? 21.495 6.800 -28.396 1.00 90.56 79 LYS A N 1
ATOM 610 C CA . LYS A 1 79 ? 21.419 7.140 -26.970 1.00 90.56 79 LYS A CA 1
ATOM 611 C C . LYS A 1 79 ? 20.063 7.750 -26.611 1.00 90.56 79 LYS A C 1
ATOM 613 O O . LYS A 1 79 ? 19.479 7.372 -25.596 1.00 90.56 79 LYS A O 1
ATOM 618 N N . ASN A 1 80 ? 19.566 8.690 -27.411 1.00 91.88 80 ASN A N 1
ATOM 619 C CA . ASN A 1 80 ? 18.267 9.317 -27.167 1.00 91.88 80 ASN A CA 1
ATOM 620 C C . ASN A 1 80 ? 17.122 8.307 -27.321 1.00 91.88 80 ASN A C 1
ATOM 622 O O . ASN A 1 80 ? 16.194 8.301 -26.510 1.00 91.88 80 ASN A O 1
ATOM 626 N N . GLU A 1 81 ? 17.201 7.413 -28.307 1.00 92.19 81 GLU A N 1
ATOM 627 C CA . GLU A 1 81 ? 16.233 6.333 -28.487 1.00 92.19 81 GLU A CA 1
ATOM 628 C C . GLU A 1 81 ? 16.236 5.362 -27.299 1.00 92.19 81 GLU A C 1
ATOM 630 O O . GLU A 1 81 ? 15.171 5.040 -26.770 1.00 92.19 81 GLU A O 1
ATOM 635 N N . LEU A 1 82 ? 17.413 4.978 -26.798 1.00 89.44 82 LEU A N 1
ATOM 636 C CA . LEU A 1 82 ? 17.556 4.133 -25.611 1.00 89.44 82 LEU A CA 1
ATOM 637 C C . LEU A 1 82 ? 16.992 4.794 -24.351 1.00 89.44 82 LEU A C 1
ATOM 639 O O . LEU A 1 82 ? 16.313 4.126 -23.573 1.00 89.44 82 LEU A O 1
ATOM 643 N N . ILE A 1 83 ? 17.220 6.095 -24.152 1.00 87.75 83 ILE A N 1
ATOM 644 C CA . ILE A 1 83 ? 16.632 6.853 -23.035 1.00 87.75 83 ILE A CA 1
ATOM 645 C C . ILE A 1 83 ? 15.103 6.838 -23.133 1.00 87.75 83 ILE A C 1
ATOM 647 O O . ILE A 1 83 ? 14.417 6.555 -22.147 1.00 87.75 83 ILE A O 1
ATOM 651 N N . ASN A 1 84 ? 14.560 7.077 -24.327 1.00 88.50 84 ASN A N 1
ATOM 652 C CA . ASN A 1 84 ? 13.119 7.044 -24.560 1.00 88.50 84 ASN A CA 1
ATOM 653 C C . ASN A 1 84 ? 12.541 5.641 -24.336 1.00 88.50 84 ASN A C 1
ATOM 655 O O . ASN A 1 84 ? 11.483 5.492 -23.720 1.00 88.50 84 ASN A O 1
ATOM 659 N N . HIS A 1 85 ? 13.235 4.599 -24.793 1.00 86.50 85 HIS A N 1
ATOM 660 C CA . HIS A 1 85 ? 12.828 3.215 -24.585 1.00 86.50 85 HIS A CA 1
ATOM 661 C C . HIS A 1 85 ? 12.877 2.835 -23.099 1.00 86.50 85 HIS A C 1
ATOM 663 O O . HIS A 1 85 ? 11.928 2.251 -22.577 1.00 86.50 85 HIS A O 1
ATOM 669 N N . GLN A 1 86 ? 13.925 3.243 -22.378 1.00 83.38 86 GLN A N 1
ATOM 670 C CA . GLN A 1 86 ? 14.032 3.056 -20.932 1.00 83.38 86 GLN A CA 1
ATOM 671 C C . GLN A 1 86 ? 12.889 3.758 -20.187 1.00 83.38 86 GLN A C 1
ATOM 673 O O . GLN A 1 86 ? 12.318 3.178 -19.264 1.00 83.38 86 GLN A O 1
ATOM 678 N N . ALA A 1 87 ? 12.524 4.979 -20.584 1.00 81.12 87 ALA A N 1
ATOM 679 C CA . ALA A 1 87 ? 11.401 5.704 -19.995 1.00 81.12 87 ALA A CA 1
ATOM 680 C C . ALA A 1 87 ? 10.067 4.969 -20.220 1.00 81.12 87 ALA A C 1
ATOM 682 O O . ALA A 1 87 ? 9.292 4.806 -19.276 1.00 81.12 87 ALA A O 1
ATOM 683 N N . LYS A 1 88 ? 9.835 4.447 -21.433 1.00 83.50 88 LYS A N 1
ATOM 684 C CA . LYS A 1 88 ? 8.656 3.621 -21.748 1.00 83.50 88 LYS A CA 1
ATOM 685 C C . LYS A 1 88 ? 8.612 2.341 -20.915 1.00 83.50 88 LYS A C 1
ATOM 687 O O . LYS A 1 88 ? 7.571 2.032 -20.345 1.00 83.50 88 LYS A O 1
ATOM 692 N N . LEU A 1 89 ? 9.732 1.627 -20.786 1.00 81.38 89 LEU A N 1
ATOM 693 C CA . LEU A 1 89 ? 9.816 0.425 -19.949 1.00 81.38 89 LEU A CA 1
ATOM 694 C C . LEU A 1 89 ? 9.552 0.743 -18.475 1.00 81.38 89 LEU A C 1
ATOM 696 O O . LEU A 1 89 ? 8.789 0.039 -17.820 1.00 81.38 89 LEU A O 1
ATOM 700 N N . ARG A 1 90 ? 10.121 1.834 -17.953 1.00 76.00 90 ARG A N 1
ATOM 701 C CA . ARG A 1 90 ? 9.855 2.285 -16.579 1.00 76.00 90 ARG A CA 1
ATOM 702 C C . ARG A 1 90 ? 8.380 2.596 -16.360 1.00 76.00 90 ARG A C 1
ATOM 704 O O . ARG A 1 90 ? 7.844 2.219 -15.324 1.00 76.00 90 ARG A O 1
ATOM 711 N N . MET A 1 91 ? 7.726 3.245 -17.320 1.00 75.31 91 MET A N 1
ATOM 712 C CA . MET A 1 91 ? 6.288 3.510 -17.269 1.00 75.31 91 MET A CA 1
ATOM 713 C C . MET A 1 91 ? 5.471 2.214 -17.310 1.00 75.31 91 MET A C 1
ATOM 715 O O . MET A 1 91 ? 4.559 2.053 -16.507 1.00 75.31 91 MET A O 1
ATOM 719 N N . ALA A 1 92 ? 5.835 1.267 -18.179 1.00 77.19 92 ALA A N 1
ATOM 720 C CA . ALA A 1 92 ? 5.158 -0.024 -18.281 1.00 77.19 92 ALA A CA 1
ATOM 721 C C . ALA A 1 92 ? 5.274 -0.854 -16.991 1.00 77.19 92 ALA A C 1
ATOM 723 O O . ALA A 1 92 ? 4.316 -1.507 -16.595 1.00 77.19 92 ALA A O 1
ATOM 724 N N . ILE A 1 93 ? 6.430 -0.810 -16.319 1.00 75.06 93 ILE A N 1
ATOM 725 C CA . ILE A 1 93 ? 6.679 -1.595 -15.101 1.00 75.06 93 ILE A CA 1
ATOM 726 C C . ILE A 1 93 ? 6.120 -0.902 -13.851 1.00 75.06 93 ILE A C 1
ATOM 728 O O . ILE A 1 93 ? 5.511 -1.541 -13.002 1.00 75.06 93 ILE A O 1
ATOM 732 N N . SER A 1 94 ? 6.339 0.408 -13.716 1.00 72.06 94 SER A N 1
ATOM 733 C CA . SER A 1 94 ? 5.961 1.173 -12.515 1.00 72.06 94 SER A CA 1
ATOM 734 C C . SER A 1 94 ? 4.530 1.723 -12.571 1.00 72.06 94 SER A C 1
ATOM 736 O O . SER A 1 94 ? 4.101 2.416 -11.649 1.00 72.06 94 SER A O 1
ATOM 738 N N . GLY A 1 95 ? 3.817 1.474 -13.671 1.00 77.50 95 GLY A N 1
ATOM 739 C CA . GLY A 1 95 ? 2.473 1.969 -13.936 1.00 77.50 95 GLY A CA 1
ATOM 740 C C . GLY A 1 95 ? 2.376 3.484 -14.191 1.00 77.50 95 GLY A C 1
ATOM 741 O O . GLY A 1 95 ? 3.382 4.210 -14.100 1.00 77.50 95 GLY A O 1
ATOM 742 N N . PRO A 1 96 ? 1.156 3.960 -14.509 1.00 81.75 96 PRO A N 1
ATOM 743 C CA . PRO A 1 96 ? 0.856 5.356 -14.837 1.00 81.75 96 PRO A CA 1
ATOM 744 C C . PRO A 1 96 ? 1.304 6.312 -13.729 1.00 81.75 96 PRO A C 1
ATOM 746 O O . PRO A 1 96 ? 1.060 6.074 -12.544 1.00 81.75 96 PRO A O 1
ATOM 749 N N . GLN A 1 97 ? 1.997 7.388 -14.105 1.00 80.62 97 GLN A N 1
ATOM 750 C CA . GLN A 1 97 ? 2.619 8.316 -13.156 1.00 80.62 97 GLN A CA 1
ATOM 751 C C . GLN A 1 97 ? 1.573 9.165 -12.427 1.00 80.62 97 GLN A C 1
ATOM 753 O O . GLN A 1 97 ? 1.705 9.421 -11.234 1.00 80.62 97 GLN A O 1
ATOM 758 N N . GLU A 1 98 ? 0.514 9.539 -13.131 1.00 85.19 98 GLU A N 1
ATOM 759 C CA . GLU A 1 98 ? -0.635 10.310 -12.668 1.00 85.19 98 GLU A CA 1
ATOM 760 C C . GLU A 1 98 ? -1.461 9.587 -11.594 1.00 85.19 98 GLU A C 1
ATOM 762 O O . GLU A 1 98 ? -2.110 10.229 -10.770 1.00 85.19 98 GLU A O 1
ATOM 767 N N . LEU A 1 99 ? -1.397 8.252 -11.551 1.00 87.44 99 LEU A N 1
ATOM 768 C CA . LEU A 1 99 ? -2.078 7.437 -10.543 1.00 87.44 99 LEU A CA 1
ATOM 769 C C . LEU A 1 99 ? -1.180 7.095 -9.346 1.00 87.44 99 LEU A C 1
ATOM 771 O O . LEU A 1 99 ? -1.623 6.426 -8.405 1.00 87.44 99 LEU A O 1
ATOM 775 N N . ARG A 1 100 ? 0.075 7.557 -9.328 1.00 88.56 100 ARG A N 1
ATOM 776 C CA . ARG A 1 100 ? 0.968 7.344 -8.184 1.00 88.56 100 ARG A CA 1
ATOM 777 C C . ARG A 1 100 ? 0.556 8.226 -7.017 1.00 88.56 100 ARG A C 1
ATOM 779 O O . ARG A 1 100 ? 0.267 9.407 -7.167 1.00 88.56 100 ARG A O 1
ATOM 786 N N . ILE A 1 101 ? 0.582 7.641 -5.827 1.00 92.56 101 ILE A N 1
ATOM 787 C CA . ILE A 1 101 ? 0.500 8.396 -4.580 1.00 92.56 101 ILE A CA 1
ATOM 788 C C . ILE A 1 101 ? 1.919 8.856 -4.268 1.00 92.56 101 ILE A C 1
ATOM 790 O O . ILE A 1 101 ? 2.806 8.015 -4.126 1.00 92.56 101 ILE A O 1
ATOM 794 N N . LEU A 1 102 ? 2.140 10.167 -4.208 1.00 92.62 102 LEU A N 1
ATOM 795 C CA . LEU A 1 102 ? 3.438 10.781 -3.933 1.00 92.62 102 LEU A CA 1
ATOM 796 C C . LEU A 1 102 ? 3.370 11.524 -2.601 1.00 92.62 102 LEU A C 1
ATOM 798 O O . LEU A 1 102 ? 2.369 12.175 -2.311 1.00 92.62 102 LEU A O 1
ATOM 802 N N . GLY A 1 103 ? 4.426 11.418 -1.799 1.00 92.75 103 GLY A N 1
ATOM 803 C CA . GLY A 1 103 ? 4.565 12.237 -0.598 1.00 92.75 103 GLY A CA 1
ATOM 804 C C . GLY A 1 103 ? 5.071 13.636 -0.927 1.00 92.75 103 GLY A C 1
ATOM 805 O O . GLY A 1 103 ? 5.604 13.887 -2.011 1.00 92.75 103 GLY A O 1
ATOM 806 N N . LYS A 1 104 ? 4.925 14.554 0.025 1.00 94.12 104 LYS A N 1
ATOM 807 C CA . LYS A 1 104 ? 5.405 15.932 -0.102 1.00 94.12 104 LYS A CA 1
ATOM 808 C C . LYS A 1 104 ? 6.936 15.978 -0.188 1.00 94.12 104 LYS A C 1
ATOM 810 O O . LYS A 1 104 ? 7.626 15.535 0.727 1.00 94.12 104 LYS A O 1
ATOM 815 N N . GLU A 1 105 ? 7.476 16.577 -1.251 1.00 88.69 105 GLU A N 1
ATOM 816 C CA . GLU A 1 105 ? 8.932 16.645 -1.480 1.00 88.69 105 GLU A CA 1
ATOM 817 C C . GLU A 1 105 ? 9.686 17.446 -0.409 1.00 88.69 105 GLU A C 1
ATOM 819 O O . GLU A 1 105 ? 10.781 17.063 -0.002 1.00 88.69 105 GLU A O 1
ATOM 824 N N . LYS A 1 106 ? 9.102 18.554 0.064 1.00 91.19 106 LYS A N 1
ATOM 825 C CA . LYS A 1 106 ? 9.736 19.501 1.000 1.00 91.19 106 LYS A CA 1
ATOM 826 C C . LYS A 1 106 ? 9.098 19.473 2.388 1.00 91.19 106 LYS A C 1
ATOM 828 O O . LYS A 1 106 ? 8.834 20.517 2.974 1.00 91.19 106 LYS A O 1
ATOM 833 N N . ILE A 1 107 ? 8.819 18.279 2.896 1.00 93.19 107 ILE A N 1
ATOM 834 C CA . ILE A 1 107 ? 8.272 18.104 4.241 1.00 93.19 107 ILE A CA 1
ATOM 835 C C . ILE A 1 107 ? 9.386 18.096 5.293 1.00 93.19 107 ILE A C 1
ATOM 837 O O . ILE A 1 107 ? 10.410 17.424 5.140 1.00 93.19 107 ILE A O 1
ATOM 841 N N . THR A 1 108 ? 9.189 18.854 6.370 1.00 92.19 108 THR A N 1
ATOM 842 C CA . THR A 1 108 ? 10.128 18.876 7.501 1.00 92.19 108 THR A CA 1
ATOM 843 C C . THR A 1 108 ? 9.874 17.702 8.446 1.00 92.19 108 THR A C 1
ATOM 845 O O . THR A 1 108 ? 8.766 17.172 8.508 1.00 92.19 108 THR A O 1
ATOM 848 N N . ASN A 1 109 ? 10.882 17.305 9.228 1.00 90.81 109 ASN A N 1
ATOM 849 C CA . ASN A 1 109 ? 10.733 16.238 10.224 1.00 90.81 109 ASN A CA 1
ATOM 850 C C . ASN A 1 109 ? 9.586 16.530 11.217 1.00 90.81 109 ASN A C 1
ATOM 852 O O . ASN A 1 109 ? 8.727 15.684 11.450 1.00 90.81 109 ASN A O 1
ATOM 856 N N . THR A 1 110 ? 9.526 17.757 11.744 1.00 90.88 110 THR A N 1
ATOM 857 C CA . THR A 1 110 ? 8.481 18.178 12.690 1.00 90.88 110 THR A CA 1
ATOM 858 C C . THR A 1 110 ? 7.089 18.136 12.061 1.00 90.88 110 THR A C 1
ATOM 860 O O . THR A 1 110 ? 6.157 17.621 12.680 1.00 90.88 110 THR A O 1
ATOM 863 N N . GLU A 1 111 ? 6.946 18.625 10.823 1.00 93.88 111 GLU A N 1
ATOM 864 C CA . GLU A 1 111 ? 5.678 18.557 10.085 1.00 93.88 111 GLU A CA 1
ATOM 865 C C . GLU A 1 111 ? 5.256 17.103 9.842 1.00 93.88 111 GLU A C 1
ATOM 867 O O . GLU A 1 111 ? 4.100 16.752 10.063 1.00 93.88 111 GLU A O 1
ATOM 872 N N . LEU A 1 112 ? 6.191 16.233 9.451 1.00 94.62 112 LEU A N 1
ATOM 873 C CA . LEU A 1 112 ? 5.917 14.819 9.213 1.00 94.62 112 LEU A CA 1
ATOM 874 C C . LEU A 1 112 ? 5.432 14.107 10.478 1.00 94.62 112 LEU A C 1
ATOM 876 O O . LEU A 1 112 ? 4.433 13.393 10.428 1.00 94.62 112 LEU A O 1
ATOM 880 N N . VAL A 1 113 ? 6.091 14.318 11.618 1.00 93.12 113 VAL A N 1
ATOM 881 C CA . VAL A 1 113 ? 5.661 13.731 12.897 1.00 93.12 113 VAL A CA 1
ATOM 882 C C . VAL A 1 113 ? 4.263 14.209 13.288 1.00 93.12 113 VAL A C 1
ATOM 884 O O . VAL A 1 113 ? 3.450 13.398 13.736 1.00 93.12 113 VAL A O 1
ATOM 887 N N . ALA A 1 114 ? 3.953 15.491 13.081 1.00 93.81 114 ALA A N 1
ATOM 888 C CA . ALA A 1 114 ? 2.616 16.024 13.328 1.00 93.81 114 ALA A CA 1
ATOM 889 C C . ALA A 1 114 ? 1.565 15.380 12.407 1.00 93.81 114 ALA A C 1
ATOM 891 O O . ALA A 1 114 ? 0.539 14.907 12.892 1.00 93.81 114 ALA A O 1
ATOM 892 N N . LEU A 1 115 ? 1.846 15.280 11.104 1.00 95.81 115 LEU A N 1
ATOM 893 C CA . LEU A 1 115 ? 0.940 14.663 10.132 1.00 95.81 115 LEU A CA 1
ATOM 894 C C . LEU A 1 115 ? 0.721 13.169 10.391 1.00 95.81 115 LEU A C 1
ATOM 896 O O . LEU A 1 115 ? -0.394 12.686 10.204 1.00 95.81 115 LEU A O 1
ATOM 900 N N . MET A 1 116 ? 1.747 12.431 10.829 1.00 95.31 116 MET A N 1
ATOM 901 C CA . MET A 1 116 ? 1.604 11.022 11.215 1.00 95.31 116 MET A CA 1
ATOM 902 C C . MET A 1 116 ? 0.655 10.871 12.406 1.00 95.31 116 MET A C 1
ATOM 904 O O . MET A 1 116 ? -0.271 10.067 12.335 1.00 95.31 116 MET A O 1
ATOM 908 N N . LYS A 1 117 ? 0.833 11.679 13.460 1.00 94.88 117 LYS A N 1
ATOM 909 C CA . LYS A 1 117 ? -0.065 11.686 14.628 1.00 94.88 117 LYS A CA 1
ATOM 910 C C . LYS A 1 117 ? -1.497 12.017 14.232 1.00 94.88 117 LYS A C 1
ATOM 912 O O . LYS A 1 117 ? -2.398 11.236 14.514 1.00 94.88 117 LYS A O 1
ATOM 917 N N . GLN A 1 118 ? -1.674 13.107 13.487 1.00 96.56 118 GLN A N 1
ATOM 918 C CA . GLN A 1 118 ? -2.978 13.516 12.979 1.00 96.56 118 GLN A CA 1
ATOM 919 C C . GLN A 1 118 ? -3.642 12.406 12.156 1.00 96.56 118 GLN A C 1
ATOM 921 O O . GLN A 1 118 ? -4.808 12.106 12.374 1.00 96.56 118 GLN A O 1
ATOM 926 N N . SER A 1 119 ? -2.907 11.765 11.243 1.00 97.38 119 SER A N 1
ATOM 927 C CA . SER A 1 119 ? -3.475 10.713 10.389 1.00 97.38 119 SER A CA 1
ATOM 928 C C . SER A 1 119 ? -3.894 9.490 11.207 1.00 97.38 119 SER A C 1
ATOM 930 O O . SER A 1 119 ? -4.978 8.961 10.992 1.00 97.38 119 SER A O 1
ATOM 932 N N . VAL A 1 120 ? -3.084 9.067 12.185 1.00 96.00 120 VAL A N 1
ATOM 933 C CA . VAL A 1 120 ? -3.435 7.950 13.080 1.00 96.00 120 VAL A CA 1
ATOM 934 C C . VAL A 1 120 ? -4.682 8.270 13.905 1.00 96.00 120 VAL A C 1
ATOM 936 O O . VAL A 1 120 ? -5.561 7.413 14.034 1.00 96.00 120 VAL A O 1
ATOM 939 N N . ASP A 1 121 ? -4.800 9.494 14.417 1.00 96.00 121 ASP A N 1
ATOM 940 C CA . ASP A 1 121 ? -5.983 9.939 15.157 1.00 96.00 121 ASP A CA 1
ATOM 941 C C . ASP A 1 121 ? -7.225 9.999 14.252 1.00 96.00 121 ASP A C 1
ATOM 943 O O . ASP A 1 121 ? -8.293 9.510 14.627 1.00 96.00 121 ASP A O 1
ATOM 947 N N . GLU A 1 122 ? -7.087 10.519 13.029 1.00 97.50 122 GLU A N 1
ATOM 948 C CA . GLU A 1 122 ? -8.155 10.578 12.026 1.00 97.50 122 GLU A CA 1
ATOM 949 C C . GLU A 1 122 ? -8.626 9.187 11.591 1.00 97.50 122 GLU A C 1
ATOM 951 O O . GLU A 1 122 ? -9.832 8.944 11.527 1.00 97.50 122 GLU A O 1
ATOM 956 N N . TRP A 1 123 ? -7.711 8.250 11.330 1.00 96.94 123 TRP A N 1
ATOM 957 C CA . TRP A 1 123 ? -8.065 6.872 10.982 1.00 96.94 123 TRP A CA 1
ATOM 958 C C . TRP A 1 123 ? -8.718 6.148 12.154 1.00 96.94 123 TRP A C 1
ATOM 960 O O . TRP A 1 123 ? -9.708 5.448 11.959 1.00 96.94 123 TRP A O 1
ATOM 970 N N . THR A 1 124 ? -8.226 6.359 13.376 1.00 95.31 124 THR A N 1
ATOM 971 C CA . THR A 1 124 ? -8.828 5.791 14.591 1.00 95.31 124 THR A CA 1
ATOM 972 C C . THR A 1 124 ? -10.250 6.312 14.792 1.00 95.31 124 THR A C 1
ATOM 974 O O . THR A 1 124 ? -11.172 5.533 15.033 1.00 95.31 124 THR A O 1
ATOM 977 N N . LYS A 1 125 ? -10.452 7.627 14.651 1.00 96.12 125 LYS A N 1
ATOM 978 C CA . LYS A 1 125 ? -11.774 8.249 14.738 1.00 96.12 125 LYS A CA 1
ATOM 979 C C . LYS A 1 125 ? -12.701 7.736 13.636 1.00 96.12 125 LYS A C 1
ATOM 981 O O . LYS A 1 125 ? -13.796 7.275 13.929 1.00 96.12 125 LYS A O 1
ATOM 986 N N . SER A 1 126 ? -12.229 7.738 12.392 1.00 94.88 126 SER A N 1
ATOM 987 C CA . SER A 1 126 ? -12.967 7.229 11.235 1.00 94.88 126 SER A CA 1
ATOM 988 C C . SER A 1 126 ? -13.373 5.763 11.410 1.00 94.88 126 SER A C 1
ATOM 990 O O . SER A 1 126 ? -14.485 5.386 11.047 1.00 94.88 126 SER A O 1
ATOM 992 N N . ALA A 1 127 ? -12.507 4.935 12.000 1.00 93.81 127 ALA A N 1
ATOM 993 C CA . ALA A 1 127 ? -12.811 3.536 12.266 1.00 93.81 127 ALA A CA 1
ATOM 994 C C . ALA A 1 127 ? -13.981 3.418 13.246 1.00 93.81 127 ALA A C 1
ATOM 996 O O . ALA A 1 127 ? -14.948 2.714 12.957 1.00 93.81 127 ALA A O 1
ATOM 997 N N . ASN A 1 128 ? -13.938 4.174 14.345 1.00 92.31 128 ASN A N 1
ATOM 998 C CA . ASN A 1 128 ? -15.023 4.222 15.323 1.00 92.31 128 ASN A CA 1
ATOM 999 C C . ASN A 1 128 ? -16.333 4.724 14.696 1.00 92.31 128 ASN A C 1
ATOM 1001 O O . ASN A 1 128 ? -17.363 4.065 14.836 1.00 92.31 128 ASN A O 1
ATOM 1005 N N . ASP A 1 129 ? -16.283 5.824 13.939 1.00 91.94 129 ASP A N 1
ATOM 1006 C CA . ASP A 1 129 ? -17.446 6.428 13.273 1.00 91.94 129 ASP A CA 1
ATOM 1007 C C . ASP A 1 129 ? -18.098 5.463 12.262 1.00 91.94 129 ASP A C 1
ATOM 1009 O O . ASP A 1 129 ? -19.313 5.464 12.060 1.00 91.94 129 ASP A O 1
ATOM 1013 N N . GLN A 1 130 ? -17.300 4.595 11.635 1.00 90.25 130 GLN A N 1
ATOM 1014 C CA . GLN A 1 130 ? -17.771 3.595 10.676 1.00 90.25 130 GLN A CA 1
ATOM 1015 C C . GLN A 1 130 ? -18.082 2.228 11.308 1.00 90.25 130 GLN A C 1
ATOM 1017 O O . GLN A 1 130 ? -18.442 1.288 10.588 1.00 90.25 130 GLN A O 1
ATOM 1022 N N . GLY A 1 131 ? -17.932 2.072 12.625 1.00 89.94 131 GLY A N 1
ATOM 1023 C CA . GLY A 1 131 ? -18.115 0.794 13.317 1.00 89.94 131 GLY A CA 1
ATOM 1024 C C . GLY A 1 131 ? -17.101 -0.281 12.900 1.00 89.94 131 GLY A C 1
ATOM 1025 O O . GLY A 1 131 ? -17.441 -1.462 12.841 1.00 89.94 131 GLY A O 1
ATOM 1026 N N . ILE A 1 132 ? -15.881 0.121 12.538 1.00 93.25 132 ILE A N 1
ATOM 1027 C CA . ILE A 1 132 ? -14.725 -0.766 12.365 1.00 93.25 132 ILE A CA 1
ATOM 1028 C C . ILE A 1 132 ? -14.101 -0.967 13.739 1.00 93.25 132 ILE A C 1
ATOM 1030 O O . ILE A 1 132 ? -13.715 -0.006 14.402 1.00 93.25 132 ILE A O 1
ATOM 1034 N N . ARG A 1 133 ? -13.972 -2.222 14.166 1.00 92.75 133 ARG A N 1
ATOM 1035 C CA . ARG A 1 133 ? -13.310 -2.534 15.431 1.00 92.75 133 ARG A CA 1
ATOM 1036 C C . ARG A 1 133 ? -11.801 -2.492 15.232 1.00 92.75 133 ARG A C 1
ATOM 1038 O O . ARG A 1 133 ? -11.285 -3.037 14.257 1.00 92.75 133 ARG A O 1
ATOM 1045 N N . LEU A 1 134 ? -11.107 -1.866 16.173 1.00 91.44 134 LEU A N 1
ATOM 1046 C CA . LEU A 1 134 ? -9.651 -1.856 16.260 1.00 91.44 134 LEU A CA 1
ATOM 1047 C C . LEU A 1 134 ? -9.227 -2.639 17.501 1.00 91.44 134 LEU A C 1
ATOM 1049 O O . LEU A 1 134 ? -9.926 -2.626 18.517 1.00 91.44 134 LEU A O 1
ATOM 1053 N N . LEU A 1 135 ? -8.069 -3.292 17.438 1.00 85.00 135 LEU A N 1
ATOM 1054 C CA . LEU A 1 135 ? -7.444 -3.836 18.641 1.00 85.00 135 LEU A CA 1
ATOM 1055 C C . LEU A 1 135 ? -7.101 -2.705 19.625 1.00 85.00 135 LEU A C 1
ATOM 1057 O O . LEU A 1 135 ? -6.786 -1.582 19.223 1.00 85.00 135 LEU A O 1
ATOM 1061 N N . THR A 1 136 ? -7.156 -3.004 20.921 1.00 80.69 136 THR A N 1
ATOM 1062 C CA . THR A 1 136 ? -6.856 -2.061 22.008 1.00 80.69 136 THR A CA 1
ATOM 1063 C C . THR A 1 136 ? -5.632 -2.515 22.811 1.00 80.69 136 THR A C 1
ATOM 1065 O O . THR A 1 136 ? -5.107 -3.614 22.622 1.00 80.69 136 THR A O 1
ATOM 1068 N N . GLY A 1 137 ? -5.130 -1.645 23.692 1.00 80.06 137 GLY A N 1
ATOM 1069 C CA . GLY A 1 137 ? -3.997 -1.955 24.566 1.00 80.06 137 GLY A CA 1
ATOM 1070 C C . GLY A 1 137 ? -2.667 -2.091 23.818 1.00 80.06 137 GLY A C 1
ATOM 1071 O O . GLY A 1 137 ? -2.342 -1.302 22.925 1.00 80.06 137 GLY A O 1
ATOM 1072 N N . GLU A 1 138 ? -1.868 -3.091 24.192 1.00 74.44 138 GLU A N 1
ATOM 1073 C CA . GLU A 1 138 ? -0.525 -3.278 23.638 1.00 74.44 138 GLU A CA 1
ATOM 1074 C C . GLU A 1 138 ? -0.547 -3.520 22.125 1.00 74.44 138 GLU A C 1
ATOM 1076 O O . GLU A 1 138 ? 0.308 -2.987 21.424 1.00 74.44 138 GLU A O 1
ATOM 1081 N N . ASN A 1 139 ? -1.580 -4.185 21.605 1.00 77.25 139 ASN A N 1
ATOM 1082 C CA . ASN A 1 139 ? -1.735 -4.497 20.183 1.00 77.25 139 ASN A CA 1
ATOM 1083 C C . ASN A 1 139 ? -2.585 -3.474 19.417 1.00 77.25 139 ASN A C 1
ATOM 1085 O O . ASN A 1 139 ? -3.061 -3.779 18.326 1.00 77.25 139 ASN A O 1
ATOM 1089 N N . LYS A 1 140 ? -2.794 -2.265 19.962 1.00 85.75 140 LYS A N 1
ATOM 1090 C CA . LYS A 1 140 ? -3.513 -1.210 19.232 1.00 85.75 140 LYS A CA 1
ATOM 1091 C C . LYS A 1 140 ? -2.869 -0.947 17.860 1.00 85.75 140 LYS A C 1
ATOM 1093 O O . LYS A 1 140 ? -1.649 -0.833 17.755 1.00 85.75 140 LYS A O 1
ATOM 1098 N N . CYS A 1 141 ? -3.713 -0.840 16.834 1.00 89.12 141 CYS A N 1
ATOM 1099 C CA . CYS A 1 141 ? -3.306 -0.525 15.469 1.00 89.12 141 CYS A CA 1
ATOM 1100 C C . CYS A 1 141 ? -2.890 0.950 15.371 1.00 89.12 141 CYS A C 1
ATOM 1102 O O . CYS A 1 141 ? -3.743 1.833 15.402 1.00 89.12 141 CYS A O 1
ATOM 1104 N N . ASP A 1 142 ? -1.589 1.206 15.219 1.00 93.25 142 ASP A N 1
ATOM 1105 C CA . ASP A 1 142 ? -1.035 2.542 14.937 1.00 93.25 142 ASP A CA 1
ATOM 1106 C C . ASP A 1 142 ? -0.599 2.685 13.470 1.00 93.25 142 ASP A C 1
ATOM 1108 O O . ASP A 1 142 ? 0.188 3.567 13.122 1.00 93.25 142 ASP A O 1
ATOM 1112 N N . PHE A 1 143 ? -1.141 1.823 12.601 1.00 95.00 143 PHE A N 1
ATOM 1113 C CA . PHE A 1 143 ? -1.044 1.937 11.147 1.00 95.00 143 PHE A CA 1
ATOM 1114 C C . PHE A 1 143 ? 0.401 2.023 10.621 1.00 95.00 143 PHE A C 1
ATOM 1116 O O . PHE A 1 143 ? 0.694 2.790 9.709 1.00 95.00 143 PHE A O 1
ATOM 1123 N N . GLY A 1 144 ? 1.327 1.275 11.222 1.00 93.19 144 GLY A N 1
ATOM 1124 C CA . GLY A 1 144 ? 2.733 1.241 10.821 1.00 93.19 144 GLY A CA 1
ATOM 1125 C C . GLY A 1 144 ? 3.570 2.369 11.423 1.00 93.19 144 GLY A C 1
ATOM 1126 O O . GLY A 1 144 ? 4.774 2.436 11.183 1.00 93.19 144 GLY A O 1
ATOM 1127 N N . PHE A 1 145 ? 2.968 3.277 12.192 1.00 94.38 145 PHE A N 1
ATOM 1128 C CA . PHE A 1 145 ? 3.645 4.430 12.780 1.00 94.38 145 PHE A CA 1
ATOM 1129 C C . PHE A 1 145 ? 3.839 4.313 14.291 1.00 94.38 145 PHE A C 1
ATOM 1131 O O . PHE A 1 145 ? 4.278 5.289 14.906 1.00 94.38 145 PHE A O 1
ATOM 1138 N N . ARG A 1 146 ? 3.592 3.141 14.899 1.00 92.81 146 ARG A N 1
ATOM 1139 C CA . ARG A 1 146 ? 3.742 2.915 16.349 1.00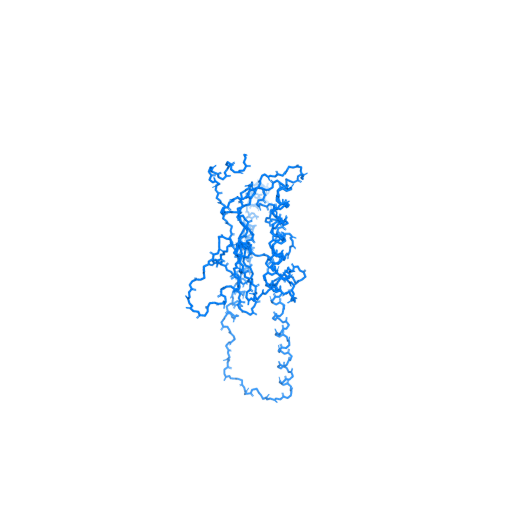 92.81 146 ARG A CA 1
ATOM 1140 C C . ARG A 1 146 ? 5.017 3.514 16.918 1.00 92.81 146 ARG A C 1
ATOM 1142 O O . ARG A 1 146 ? 4.951 4.175 17.952 1.00 92.81 146 ARG A O 1
ATOM 1149 N N . ARG A 1 147 ? 6.147 3.342 16.222 1.00 90.69 147 ARG A N 1
ATOM 1150 C CA . ARG A 1 147 ? 7.447 3.908 16.603 1.00 90.69 147 ARG A CA 1
ATOM 1151 C C . ARG A 1 147 ? 7.327 5.377 16.990 1.00 90.69 147 ARG A C 1
ATOM 1153 O O . ARG A 1 147 ? 7.718 5.744 18.088 1.00 90.69 147 ARG A O 1
ATOM 1160 N N . TYR A 1 148 ? 6.736 6.185 16.116 1.00 90.75 148 TYR A N 1
ATOM 1161 C CA . TYR A 1 148 ? 6.649 7.640 16.255 1.00 90.75 148 TYR A CA 1
ATOM 1162 C C . TYR A 1 148 ? 5.477 8.107 17.115 1.00 90.75 148 TYR A C 1
ATOM 1164 O O . TYR A 1 148 ? 5.498 9.223 17.639 1.00 90.75 148 TYR A O 1
ATOM 1172 N N . ILE A 1 149 ? 4.450 7.269 17.254 1.00 90.81 149 ILE A N 1
ATOM 1173 C CA . ILE A 1 149 ? 3.274 7.575 18.069 1.00 90.81 149 ILE A CA 1
ATOM 1174 C C . ILE A 1 149 ? 3.532 7.262 19.544 1.00 90.81 149 ILE A C 1
ATOM 1176 O O . ILE A 1 149 ? 3.205 8.076 20.406 1.00 90.81 149 ILE A O 1
ATOM 1180 N N . ARG A 1 150 ? 4.128 6.102 19.844 1.00 89.19 150 ARG A N 1
ATOM 1181 C CA . ARG A 1 150 ? 4.280 5.602 21.217 1.00 89.19 150 ARG A CA 1
ATOM 1182 C C . ARG A 1 150 ? 5.618 5.938 21.857 1.00 89.19 150 ARG A C 1
ATOM 1184 O O . ARG A 1 150 ? 5.661 6.139 23.067 1.00 89.19 150 ARG A O 1
ATOM 1191 N N . ASN A 1 151 ? 6.696 6.028 21.078 1.00 86.00 151 ASN A N 1
ATOM 1192 C CA . ASN A 1 151 ? 8.022 6.277 21.638 1.00 86.00 151 ASN A CA 1
ATOM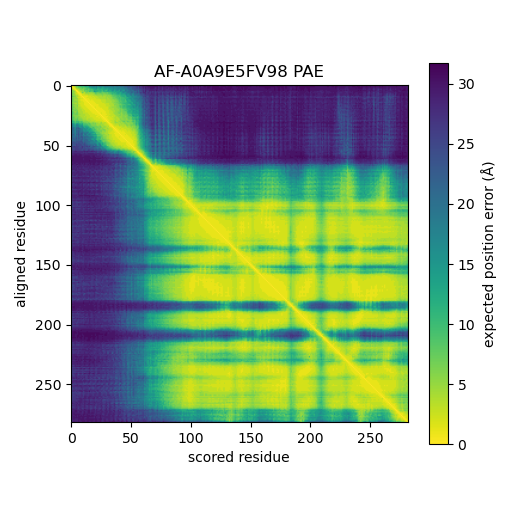 1193 C C . ASN A 1 151 ? 8.335 7.774 21.570 1.00 86.00 151 ASN A C 1
ATOM 1195 O O . ASN A 1 151 ? 8.722 8.302 20.520 1.00 86.00 151 ASN A O 1
ATOM 1199 N N . ALA A 1 152 ? 8.167 8.461 22.702 1.00 76.88 152 ALA A N 1
ATOM 1200 C CA . ALA A 1 152 ? 8.507 9.873 22.835 1.00 76.88 152 ALA A CA 1
ATOM 1201 C C . ALA A 1 152 ? 9.974 10.129 22.438 1.00 76.88 152 ALA A C 1
ATOM 1203 O O . ALA A 1 152 ? 10.872 9.375 22.806 1.00 76.88 152 ALA A O 1
ATOM 1204 N N . GLY A 1 153 ? 10.213 11.184 21.655 1.00 73.69 153 GLY A N 1
ATOM 1205 C CA . GLY A 1 153 ? 11.550 11.542 21.165 1.00 73.69 153 GLY A CA 1
ATOM 1206 C C . GLY A 1 153 ? 12.048 10.721 19.969 1.00 73.69 153 GLY A C 1
ATOM 1207 O O . GLY A 1 153 ? 13.106 11.031 19.423 1.00 73.69 153 GLY A O 1
ATOM 1208 N N . SER A 1 154 ? 11.296 9.716 19.508 1.00 82.31 154 SER A N 1
ATOM 1209 C CA . SER A 1 154 ? 11.597 9.068 18.232 1.00 82.31 154 SER A CA 1
ATOM 1210 C C . SER A 1 154 ? 11.155 9.954 17.065 1.00 82.31 154 SER A C 1
ATOM 1212 O O . SER A 1 154 ? 10.112 10.611 17.094 1.00 82.31 154 SER A O 1
ATOM 1214 N N . SER A 1 155 ? 11.975 10.021 16.023 1.00 84.00 155 SER A N 1
ATOM 1215 C CA . SER A 1 155 ? 11.657 10.765 14.806 1.00 84.00 155 SER A CA 1
ATOM 1216 C C . SER A 1 155 ? 12.375 10.149 13.612 1.00 84.00 155 SER A C 1
ATOM 1218 O O . SER A 1 155 ? 13.466 9.589 13.781 1.00 84.00 155 SER A O 1
ATOM 1220 N N . PRO A 1 156 ? 11.790 10.240 12.409 1.00 86.56 156 PRO A N 1
ATOM 1221 C CA . PRO A 1 156 ? 12.479 9.877 11.182 1.00 86.56 156 PRO A CA 1
ATOM 1222 C C . PRO A 1 156 ? 13.839 10.577 11.056 1.00 86.56 156 PRO A C 1
ATOM 1224 O O . PRO A 1 156 ? 13.961 11.768 11.335 1.00 86.56 156 PRO A O 1
ATOM 1227 N N . ARG A 1 157 ? 14.866 9.848 10.603 1.00 83.06 157 ARG A N 1
ATOM 1228 C CA . ARG A 1 157 ? 16.225 10.389 10.381 1.00 83.06 157 ARG A CA 1
ATOM 1229 C C . ARG A 1 157 ? 16.523 10.716 8.911 1.00 83.06 157 ARG A C 1
ATOM 1231 O O . ARG A 1 157 ? 17.643 11.081 8.578 1.00 83.06 157 ARG A O 1
ATOM 1238 N N . GLY A 1 158 ? 15.528 10.597 8.033 1.00 87.06 158 GLY A N 1
ATOM 1239 C CA . GLY A 1 158 ? 15.645 10.871 6.603 1.00 87.06 158 GLY A CA 1
ATOM 1240 C C . GLY A 1 158 ? 14.449 10.328 5.825 1.00 87.06 158 GLY A C 1
ATOM 1241 O O . GLY A 1 158 ? 13.468 9.881 6.419 1.00 87.06 158 GLY A O 1
ATOM 1242 N N . LYS A 1 159 ? 14.531 10.372 4.488 1.00 89.69 159 LYS A N 1
ATOM 1243 C CA . LYS A 1 159 ? 13.494 9.864 3.567 1.00 89.69 159 LYS A CA 1
ATOM 1244 C C . LYS A 1 159 ? 12.083 10.409 3.852 1.00 89.69 159 LYS A C 1
ATOM 1246 O O . LYS A 1 159 ? 11.095 9.726 3.595 1.00 89.69 159 LYS A O 1
ATOM 1251 N N . PHE A 1 160 ? 11.974 11.648 4.340 1.00 93.56 160 PHE A N 1
ATOM 1252 C CA . PHE A 1 160 ? 10.709 12.213 4.826 1.00 93.56 160 PHE A CA 1
ATOM 1253 C C . PHE A 1 160 ? 9.588 12.166 3.783 1.00 93.56 160 PHE A C 1
ATOM 1255 O O . PHE A 1 160 ? 8.487 11.724 4.094 1.00 93.56 160 PHE A O 1
ATOM 1262 N N . ALA A 1 161 ? 9.890 12.510 2.527 1.00 94.25 161 ALA A N 1
ATOM 1263 C CA . ALA A 1 161 ? 8.930 12.427 1.429 1.00 94.25 161 ALA A CA 1
ATOM 1264 C C . ALA A 1 161 ? 8.411 10.995 1.200 1.00 94.25 161 ALA A C 1
ATOM 1266 O O . ALA A 1 161 ? 7.238 10.801 0.904 1.00 94.25 161 ALA A O 1
ATOM 1267 N N . LYS A 1 162 ? 9.254 9.969 1.371 1.00 93.81 162 LYS A N 1
ATOM 1268 C CA . LYS A 1 162 ? 8.836 8.566 1.233 1.00 93.81 162 LYS A CA 1
ATOM 1269 C C . LYS A 1 162 ? 8.012 8.088 2.425 1.00 93.81 162 LYS A C 1
ATOM 1271 O O . LYS A 1 162 ? 7.085 7.312 2.237 1.00 93.81 162 LYS A O 1
ATOM 1276 N N . ILE A 1 163 ? 8.306 8.559 3.631 1.00 95.31 163 ILE A N 1
ATOM 1277 C CA . ILE A 1 163 ? 7.501 8.237 4.818 1.00 95.31 163 ILE A CA 1
ATOM 1278 C C . ILE A 1 163 ? 6.130 8.922 4.727 1.00 95.31 163 ILE A C 1
ATOM 1280 O O . ILE A 1 163 ? 5.107 8.297 4.993 1.00 95.31 163 ILE A O 1
ATOM 1284 N N . ASP A 1 164 ? 6.079 10.171 4.255 1.00 96.81 164 ASP A N 1
ATOM 1285 C CA . ASP A 1 164 ? 4.810 10.838 3.946 1.00 96.81 164 ASP A CA 1
ATOM 1286 C C . ASP A 1 164 ? 4.047 10.108 2.829 1.00 96.81 164 ASP A C 1
ATOM 1288 O O . ASP A 1 164 ? 2.838 9.909 2.923 1.00 96.81 164 ASP A O 1
ATOM 1292 N N . GLN A 1 165 ? 4.755 9.612 1.809 1.00 96.75 165 GLN A N 1
ATOM 1293 C CA . GLN A 1 165 ? 4.166 8.752 0.784 1.00 96.75 165 GLN A CA 1
ATOM 1294 C C . GLN A 1 165 ? 3.540 7.493 1.404 1.00 96.75 165 GLN A C 1
ATOM 1296 O O . GLN A 1 165 ? 2.421 7.134 1.044 1.00 96.75 165 GLN A O 1
ATOM 1301 N N . GLN A 1 166 ? 4.218 6.841 2.357 1.00 96.81 166 GLN A N 1
ATOM 1302 C CA . GLN A 1 166 ? 3.662 5.691 3.076 1.00 96.81 166 GLN A CA 1
ATOM 1303 C C . GLN A 1 166 ? 2.386 6.057 3.834 1.00 96.81 166 GLN A C 1
ATOM 1305 O O . GLN A 1 166 ? 1.405 5.324 3.742 1.00 96.81 166 GLN A O 1
ATOM 1310 N N . ARG A 1 167 ? 2.362 7.208 4.514 1.00 97.44 167 ARG A N 1
ATOM 1311 C CA . ARG A 1 167 ? 1.180 7.717 5.226 1.00 97.44 167 ARG A CA 1
ATOM 1312 C C . ARG A 1 167 ? -0.014 7.892 4.287 1.00 97.44 167 ARG A C 1
ATOM 1314 O O . ARG A 1 167 ? -1.109 7.441 4.601 1.00 97.44 167 ARG A O 1
ATOM 1321 N N . LEU A 1 168 ? 0.202 8.490 3.117 1.00 97.69 168 LEU A N 1
ATOM 1322 C CA . LEU A 1 168 ? -0.846 8.679 2.108 1.00 97.69 168 LEU A CA 1
ATOM 1323 C C . LEU A 1 168 ? -1.310 7.356 1.478 1.00 97.69 168 LEU A C 1
ATOM 1325 O O . LEU A 1 168 ? -2.492 7.195 1.179 1.00 97.69 168 LEU A O 1
ATOM 1329 N N . ILE A 1 169 ? -0.404 6.394 1.282 1.00 97.44 169 ILE A N 1
ATOM 1330 C CA . ILE A 1 169 ? -0.769 5.055 0.800 1.00 97.44 169 ILE A CA 1
ATOM 1331 C C . ILE A 1 169 ? -1.614 4.323 1.845 1.00 97.44 169 ILE A C 1
ATOM 1333 O O . ILE A 1 169 ? -2.617 3.710 1.489 1.00 97.44 169 ILE A O 1
ATOM 1337 N N . ILE A 1 170 ? -1.246 4.406 3.123 1.00 98.00 170 ILE A N 1
ATOM 1338 C CA . ILE A 1 170 ? -2.019 3.813 4.215 1.00 98.00 170 ILE A CA 1
ATOM 1339 C C . ILE A 1 170 ? -3.411 4.442 4.299 1.00 98.00 170 ILE A C 1
ATOM 1341 O O . ILE A 1 170 ? -4.380 3.696 4.393 1.00 98.00 170 ILE A O 1
ATOM 1345 N N . ASP A 1 171 ? -3.527 5.771 4.181 1.00 98.00 171 ASP A N 1
ATOM 1346 C CA . ASP A 1 171 ? -4.824 6.461 4.118 1.00 98.00 171 ASP A CA 1
ATOM 1347 C C . ASP A 1 171 ? -5.713 5.884 3.011 1.00 98.00 171 ASP A C 1
ATOM 1349 O O . ASP A 1 171 ? -6.867 5.521 3.244 1.00 98.00 171 ASP A O 1
ATOM 1353 N N . PHE A 1 172 ? -5.144 5.745 1.813 1.00 97.56 172 PHE A N 1
ATOM 1354 C CA . PHE A 1 172 ? -5.834 5.175 0.665 1.00 97.56 172 PHE A CA 1
ATOM 1355 C C . PHE A 1 172 ? -6.262 3.722 0.913 1.00 97.56 172 PHE A C 1
ATOM 1357 O O . PHE A 1 172 ? -7.428 3.391 0.713 1.00 97.56 172 PHE A O 1
ATOM 1364 N N . LEU A 1 173 ? -5.351 2.860 1.375 1.00 97.50 173 LEU A N 1
ATOM 1365 C CA . LEU A 1 173 ? -5.630 1.442 1.626 1.00 97.50 173 LEU A CA 1
ATOM 1366 C C . LEU A 1 173 ? -6.676 1.253 2.730 1.00 97.50 173 LEU A C 1
ATOM 1368 O O . LEU A 1 173 ? -7.569 0.418 2.591 1.00 97.50 173 LEU A O 1
ATOM 1372 N N . TYR A 1 174 ? -6.589 2.042 3.802 1.00 96.94 174 TYR A N 1
ATOM 1373 C CA . TYR A 1 174 ? -7.549 2.034 4.900 1.00 96.94 174 TYR A CA 1
ATOM 1374 C C . TYR A 1 174 ? -8.947 2.434 4.421 1.00 96.94 174 TYR A C 1
ATOM 1376 O O . TYR A 1 174 ? -9.900 1.683 4.637 1.00 96.94 174 TYR A O 1
ATOM 1384 N N . LYS A 1 175 ? -9.075 3.574 3.728 1.00 96.00 175 LYS A N 1
ATOM 1385 C CA . LYS A 1 175 ? -10.364 4.045 3.193 1.00 96.00 175 LYS A CA 1
ATOM 1386 C C . LYS A 1 175 ? -10.955 3.042 2.209 1.00 96.00 175 LYS A C 1
ATOM 1388 O O . LYS A 1 175 ? -12.124 2.692 2.320 1.00 96.00 175 LYS A O 1
ATOM 1393 N N . LEU A 1 176 ? -10.128 2.495 1.319 1.00 95.56 176 LEU A N 1
ATOM 1394 C CA . LEU A 1 176 ? -10.556 1.484 0.359 1.00 95.56 176 LEU A CA 1
ATOM 1395 C C . LEU A 1 176 ? -11.081 0.218 1.054 1.00 95.56 176 LEU A C 1
ATOM 1397 O O . LEU A 1 176 ? -12.116 -0.316 0.655 1.00 95.56 176 LEU A O 1
ATOM 1401 N N . LEU A 1 177 ? -10.404 -0.257 2.106 1.00 95.88 177 LEU A N 1
ATOM 1402 C CA . LEU A 1 177 ? -10.857 -1.400 2.905 1.00 95.88 177 LEU A CA 1
ATOM 1403 C C . LEU A 1 177 ? -12.168 -1.092 3.637 1.00 95.88 177 LEU A C 1
ATOM 1405 O O . LEU A 1 177 ? -13.086 -1.912 3.622 1.00 95.88 177 LEU A O 1
ATOM 1409 N N . ALA A 1 178 ? -12.273 0.090 4.242 1.00 93.88 178 ALA A N 1
ATOM 1410 C CA . ALA A 1 178 ? -13.476 0.543 4.927 1.00 93.88 178 ALA A CA 1
ATOM 1411 C C . ALA A 1 178 ? -14.686 0.584 3.973 1.00 93.88 178 ALA A C 1
ATOM 1413 O O . ALA A 1 178 ? -15.737 0.013 4.276 1.00 93.88 178 ALA A O 1
ATOM 1414 N N . ASP A 1 179 ? -14.496 1.130 2.772 1.00 92.19 179 ASP A N 1
ATOM 1415 C CA . ASP A 1 179 ? -15.513 1.212 1.720 1.00 92.19 179 ASP A CA 1
ATOM 1416 C C . ASP A 1 179 ? -15.863 -0.152 1.108 1.00 92.19 179 ASP A C 1
ATOM 1418 O O . ASP A 1 179 ? -16.875 -0.297 0.419 1.00 92.19 179 ASP A O 1
ATOM 1422 N N . SER A 1 180 ? -15.026 -1.171 1.300 1.00 93.38 180 SER A N 1
ATOM 1423 C CA . SER A 1 180 ? -15.237 -2.514 0.742 1.00 93.38 180 SER A CA 1
ATOM 1424 C C . SER A 1 180 ? -16.212 -3.368 1.550 1.00 93.38 180 SER A C 1
ATOM 1426 O O . SER A 1 180 ? -16.559 -4.466 1.123 1.00 93.38 180 SER A O 1
ATOM 1428 N N . ARG A 1 181 ? -16.659 -2.869 2.707 1.00 89.81 181 ARG A N 1
ATOM 1429 C CA . ARG A 1 181 ? -17.586 -3.556 3.618 1.00 89.81 181 ARG A CA 1
ATOM 1430 C C . ARG A 1 181 ? -19.039 -3.526 3.162 1.00 89.81 181 ARG A C 1
ATOM 1432 O O . ARG A 1 181 ? -19.849 -4.258 3.726 1.00 89.81 181 ARG A O 1
ATOM 1439 N N . SER A 1 182 ? -19.389 -2.645 2.233 1.00 76.75 182 SER A N 1
ATOM 1440 C CA . SER A 1 182 ? -20.752 -2.560 1.718 1.00 76.75 182 SER A CA 1
ATOM 1441 C C . SER A 1 182 ? -21.051 -3.754 0.815 1.00 76.75 182 SER A C 1
ATOM 1443 O O . SER A 1 182 ? -20.252 -4.093 -0.061 1.00 76.75 182 SER A O 1
ATOM 1445 N N . ASP A 1 183 ? -22.210 -4.379 1.020 1.00 64.56 183 ASP A N 1
ATOM 1446 C CA . ASP A 1 183 ? -22.769 -5.322 0.050 1.00 64.56 183 ASP A CA 1
ATOM 1447 C C . ASP A 1 183 ? -23.041 -4.643 -1.310 1.00 64.56 183 ASP A C 1
ATOM 1449 O O . ASP A 1 183 ? -22.997 -3.417 -1.443 1.00 64.56 183 ASP A O 1
ATOM 1453 N N . ALA A 1 184 ? -23.323 -5.437 -2.348 1.00 56.91 184 ALA A N 1
ATOM 1454 C CA . ALA A 1 184 ? -23.629 -4.917 -3.687 1.00 56.91 184 ALA A CA 1
ATOM 1455 C C . ALA A 1 184 ? -24.851 -3.970 -3.712 1.00 56.91 184 ALA A C 1
ATOM 1457 O O . ALA A 1 184 ? -25.006 -3.206 -4.660 1.00 56.91 184 ALA A O 1
ATOM 1458 N N . SER A 1 185 ? -25.700 -4.007 -2.676 1.00 58.88 185 SER A N 1
ATOM 1459 C CA . SER A 1 185 ? -26.857 -3.125 -2.485 1.00 58.88 185 SER A CA 1
ATOM 1460 C C . SER A 1 185 ? -26.564 -1.864 -1.660 1.00 58.88 185 SER A C 1
ATOM 1462 O O . SER A 1 185 ? -27.444 -1.018 -1.521 1.00 58.88 185 SER A O 1
ATOM 1464 N N . GLY A 1 186 ? -25.358 -1.712 -1.104 1.00 62.25 186 GLY A N 1
ATOM 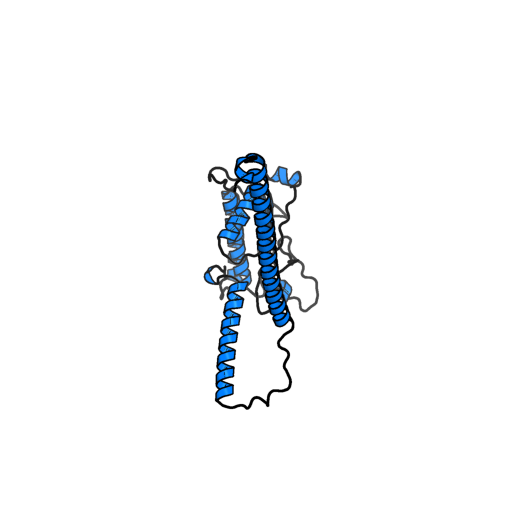1465 C CA . GLY A 1 186 ? -24.955 -0.565 -0.288 1.00 62.25 186 GLY A CA 1
ATOM 1466 C C . GLY A 1 186 ? -25.626 -0.462 1.089 1.00 62.25 186 GLY A C 1
ATOM 1467 O O . GLY A 1 186 ? -25.370 0.506 1.804 1.00 62.25 186 GLY A O 1
ATOM 1468 N N . ALA A 1 187 ? -26.471 -1.425 1.470 1.00 61.84 187 ALA A N 1
ATOM 1469 C CA . ALA A 1 187 ? -27.382 -1.300 2.609 1.00 61.84 187 ALA A CA 1
ATOM 1470 C C . ALA A 1 187 ? -26.799 -1.867 3.911 1.00 61.84 187 ALA A C 1
ATOM 1472 O O . ALA A 1 187 ? -27.029 -1.306 4.983 1.00 61.84 187 ALA A O 1
ATOM 1473 N N . THR A 1 188 ? -26.001 -2.938 3.830 1.00 67.56 188 THR A N 1
ATOM 1474 C CA . THR A 1 188 ? -25.423 -3.596 5.010 1.00 67.56 188 THR A CA 1
ATOM 1475 C C . THR A 1 188 ? -23.903 -3.511 4.987 1.00 67.56 188 THR A C 1
ATOM 1477 O O . THR A 1 188 ? -23.258 -3.926 4.023 1.00 67.56 188 THR A O 1
ATOM 1480 N N . ARG A 1 189 ? -23.307 -2.996 6.071 1.00 81.31 189 ARG A N 1
ATOM 1481 C CA . ARG A 1 189 ? -21.852 -3.036 6.275 1.00 81.31 189 ARG A CA 1
ATOM 1482 C C . ARG A 1 189 ? -21.468 -4.312 7.005 1.00 81.31 189 ARG A C 1
ATOM 1484 O O . ARG A 1 189 ? -21.865 -4.517 8.151 1.00 81.31 189 ARG A O 1
ATOM 1491 N N . THR A 1 190 ? -20.634 -5.136 6.383 1.00 86.62 190 THR A N 1
ATOM 1492 C CA . THR A 1 190 ? -20.080 -6.325 7.038 1.00 86.62 190 THR A CA 1
ATOM 1493 C C . THR A 1 190 ? -19.226 -5.930 8.253 1.00 86.62 190 THR A C 1
ATOM 1495 O O . THR A 1 190 ? -18.479 -4.939 8.166 1.00 86.62 190 THR A O 1
ATOM 1498 N N . PRO A 1 191 ? -19.258 -6.697 9.359 1.00 89.56 191 PRO A N 1
ATOM 1499 C CA . PRO A 1 191 ? -18.327 -6.517 10.469 1.00 89.56 191 PRO A CA 1
ATOM 1500 C C . PRO A 1 191 ? -16.869 -6.583 9.997 1.00 89.56 191 PRO A C 1
ATOM 1502 O O . PRO A 1 191 ? -16.510 -7.412 9.156 1.00 89.56 191 PRO A O 1
ATOM 1505 N N . LEU A 1 192 ? -16.034 -5.690 10.526 1.00 92.62 192 LEU A N 1
ATOM 1506 C CA . LEU A 1 192 ? -14.604 -5.629 10.236 1.00 92.62 192 LEU A CA 1
ATOM 1507 C C . LEU A 1 192 ? -13.846 -5.399 11.542 1.00 92.62 192 LEU A C 1
ATOM 1509 O O . LEU A 1 192 ? -14.103 -4.418 12.241 1.00 92.62 192 LEU A O 1
ATOM 1513 N N . LEU A 1 193 ? -12.894 -6.284 11.825 1.00 93.62 193 LEU A N 1
ATOM 1514 C CA . LEU A 1 193 ? -11.846 -6.073 12.816 1.00 93.62 193 LEU A CA 1
ATOM 1515 C C . LEU A 1 193 ? -10.540 -5.810 12.067 1.00 93.62 193 LEU A C 1
ATOM 1517 O O . LEU A 1 193 ? -10.019 -6.704 11.399 1.00 93.62 193 LEU A O 1
ATOM 1521 N N . LEU A 1 194 ? -10.011 -4.595 12.172 1.00 93.69 194 LEU A N 1
ATOM 1522 C CA . LEU A 1 194 ? -8.687 -4.271 11.652 1.00 93.69 194 LEU A CA 1
ATOM 1523 C C . LEU A 1 194 ? -7.642 -4.635 12.711 1.00 93.69 194 LEU A C 1
ATOM 1525 O O . LEU A 1 194 ? -7.639 -4.080 13.811 1.00 93.69 194 LEU A O 1
ATOM 1529 N N . ILE A 1 195 ? -6.771 -5.586 12.370 1.00 92.12 195 ILE A N 1
ATOM 1530 C CA . ILE A 1 195 ? -5.680 -6.029 13.242 1.00 92.12 195 ILE A CA 1
ATOM 1531 C C . ILE A 1 195 ? -4.521 -5.046 13.107 1.00 92.12 195 ILE A C 1
ATOM 1533 O O . ILE A 1 195 ? -4.090 -4.466 14.100 1.00 92.12 195 ILE A O 1
ATOM 1537 N N . SER A 1 196 ? -4.030 -4.846 11.883 1.00 93.19 196 SER A N 1
ATOM 1538 C CA . SER A 1 196 ? -2.940 -3.913 11.617 1.00 93.19 196 SER A CA 1
ATOM 1539 C C . SER A 1 196 ? -2.822 -3.554 10.134 1.00 93.19 196 SER A C 1
ATOM 1541 O O . SER A 1 196 ? -3.252 -4.301 9.251 1.00 93.19 196 SER A O 1
ATOM 1543 N N . ILE A 1 197 ? -2.212 -2.400 9.866 1.00 95.94 197 ILE A N 1
ATOM 1544 C CA . ILE A 1 197 ? -1.642 -2.059 8.562 1.00 95.94 197 ILE A CA 1
ATOM 1545 C C . ILE A 1 197 ? -0.154 -1.841 8.801 1.00 95.94 197 ILE A C 1
ATOM 1547 O O . ILE A 1 197 ? 0.244 -0.787 9.286 1.00 95.94 197 ILE A O 1
ATOM 1551 N N . ASP A 1 198 ? 0.644 -2.863 8.515 1.00 95.31 198 ASP A N 1
ATOM 1552 C CA . ASP A 1 198 ? 2.082 -2.839 8.740 1.00 95.31 198 ASP A CA 1
ATOM 1553 C C . ASP A 1 198 ? 2.782 -2.191 7.542 1.00 95.31 198 ASP A C 1
ATOM 1555 O O . ASP A 1 198 ? 2.374 -2.388 6.387 1.00 95.31 198 ASP A O 1
ATOM 1559 N N . ARG A 1 199 ? 3.883 -1.479 7.796 1.00 94.62 199 ARG A N 1
ATOM 1560 C CA . ARG A 1 199 ? 4.735 -0.896 6.746 1.00 94.62 199 ARG A CA 1
ATOM 1561 C C . ARG A 1 199 ? 6.168 -1.408 6.829 1.00 94.62 199 ARG A C 1
ATOM 1563 O O . ARG A 1 199 ? 6.649 -1.822 7.879 1.00 94.62 199 ARG A O 1
ATOM 1570 N N . GLU A 1 200 ? 6.875 -1.317 5.715 1.00 93.06 200 GLU A N 1
ATOM 1571 C CA . GLU A 1 200 ? 8.326 -1.484 5.689 1.00 93.06 200 GLU A CA 1
ATOM 1572 C C . GLU A 1 200 ? 9.032 -0.214 6.214 1.00 93.06 200 GLU A C 1
ATOM 1574 O O . GLU A 1 200 ? 8.854 0.856 5.620 1.00 93.06 200 GLU A O 1
ATOM 1579 N N . PRO A 1 201 ? 9.852 -0.286 7.281 1.00 90.88 201 PRO A N 1
ATOM 1580 C CA . PRO A 1 201 ? 10.569 0.870 7.824 1.00 90.88 201 PRO A CA 1
ATOM 1581 C C . PRO A 1 201 ? 11.843 1.171 7.014 1.00 90.88 201 PRO A C 1
ATOM 1583 O O . PRO A 1 201 ? 12.975 0.895 7.424 1.00 90.88 201 PRO A O 1
ATOM 1586 N N . ILE A 1 202 ? 11.653 1.743 5.824 1.00 88.19 202 ILE A N 1
ATOM 1587 C CA . ILE A 1 202 ? 12.707 2.061 4.843 1.00 88.19 202 ILE A CA 1
ATOM 1588 C C . ILE A 1 202 ? 13.805 2.985 5.387 1.00 88.19 202 ILE A C 1
ATOM 1590 O O . ILE A 1 202 ? 14.909 3.032 4.850 1.00 88.19 202 ILE A O 1
ATOM 1594 N N . GLU A 1 203 ? 13.498 3.770 6.411 1.00 86.12 203 GLU A N 1
ATOM 1595 C CA . GLU A 1 203 ? 14.404 4.714 7.057 1.00 86.12 203 GLU A CA 1
ATOM 1596 C C . GLU A 1 203 ? 15.356 4.061 8.060 1.00 86.12 203 GLU A C 1
ATOM 1598 O O . GLU A 1 203 ? 16.334 4.689 8.455 1.00 86.12 203 GLU A O 1
ATOM 1603 N N . ILE A 1 204 ? 15.084 2.818 8.464 1.00 80.06 204 ILE A N 1
ATOM 1604 C CA . ILE A 1 204 ? 15.898 2.071 9.429 1.00 80.06 204 ILE A CA 1
ATOM 1605 C C . ILE A 1 204 ? 16.794 1.070 8.704 1.00 80.06 204 ILE A C 1
ATOM 1607 O O . ILE A 1 204 ? 17.962 0.928 9.052 1.00 80.06 204 ILE A O 1
ATOM 1611 N N . LEU A 1 205 ? 16.260 0.418 7.668 1.00 69.38 205 LEU A N 1
ATOM 1612 C CA . LEU A 1 205 ? 16.981 -0.589 6.885 1.00 69.38 205 LEU A CA 1
ATOM 1613 C C . LEU A 1 205 ? 18.264 -0.037 6.243 1.00 69.38 205 LEU A C 1
ATOM 1615 O O . LEU A 1 205 ? 19.279 -0.723 6.218 1.00 69.38 205 LEU A O 1
ATOM 1619 N N . ASP A 1 206 ? 18.242 1.218 5.796 1.00 63.78 206 ASP A N 1
ATOM 1620 C CA . ASP A 1 206 ? 19.405 1.869 5.178 1.00 63.78 206 ASP A CA 1
ATOM 1621 C C . ASP A 1 206 ? 20.341 2.527 6.206 1.00 63.78 206 ASP A C 1
ATOM 1623 O O . ASP A 1 206 ? 21.448 2.937 5.865 1.00 63.78 206 ASP A O 1
ATOM 1627 N N . ALA A 1 207 ? 19.897 2.676 7.458 1.00 56.81 207 ALA A N 1
ATOM 1628 C CA . ALA A 1 207 ? 20.568 3.481 8.476 1.00 56.81 207 ALA A CA 1
ATOM 1629 C C . ALA A 1 207 ? 21.469 2.676 9.427 1.00 56.81 207 ALA A C 1
ATOM 1631 O O . ALA A 1 207 ? 22.028 3.277 10.343 1.00 56.81 207 ALA A O 1
ATOM 1632 N N . ASN A 1 208 ? 21.626 1.359 9.230 1.00 55.41 208 ASN A N 1
ATOM 1633 C CA . ASN A 1 208 ? 22.478 0.503 10.066 1.00 55.41 208 ASN A CA 1
ATOM 1634 C C . ASN A 1 208 ? 23.831 0.183 9.393 1.00 55.41 208 ASN A C 1
ATOM 1636 O O . ASN A 1 208 ? 23.969 -0.858 8.752 1.00 55.41 208 ASN A O 1
ATOM 1640 N N . PRO A 1 209 ? 24.870 1.026 9.570 1.00 51.09 209 PRO A N 1
ATOM 1641 C CA . PRO A 1 209 ? 26.239 0.712 9.153 1.00 51.09 209 PRO A CA 1
ATOM 1642 C C . PRO A 1 209 ? 26.932 -0.308 10.076 1.00 51.09 209 PRO A C 1
ATOM 1644 O O . PRO A 1 209 ? 27.989 -0.824 9.730 1.00 51.09 209 PRO A O 1
ATOM 1647 N N . THR A 1 210 ? 26.364 -0.594 11.253 1.00 56.72 210 THR A N 1
ATOM 1648 C CA . THR A 1 210 ? 26.966 -1.409 12.325 1.00 56.72 210 THR A CA 1
ATOM 1649 C C . THR A 1 210 ? 26.618 -2.900 12.270 1.00 56.72 210 THR A C 1
ATOM 1651 O O . THR A 1 210 ? 27.140 -3.667 13.073 1.00 56.72 210 THR A O 1
ATOM 1654 N N . GLY A 1 211 ? 25.756 -3.337 11.344 1.00 55.59 211 GLY A N 1
ATOM 1655 C CA . GLY A 1 211 ? 25.384 -4.752 11.196 1.00 55.59 211 GLY A CA 1
ATOM 1656 C C . GLY A 1 211 ? 24.453 -5.307 12.284 1.00 55.59 211 GLY A C 1
ATOM 1657 O O . GLY A 1 211 ? 24.142 -6.496 12.261 1.00 55.59 211 GLY A O 1
ATOM 1658 N N . GLU A 1 212 ? 23.973 -4.478 13.216 1.00 60.16 212 GLU A N 1
ATOM 1659 C CA . GLU A 1 212 ? 22.944 -4.890 14.175 1.00 60.16 212 GLU A CA 1
ATOM 1660 C C . GLU A 1 212 ? 21.608 -5.138 13.462 1.00 60.16 212 GLU A C 1
ATOM 1662 O O . GLU A 1 212 ? 21.222 -4.410 12.543 1.00 60.16 212 GLU A O 1
ATOM 1667 N N . VAL A 1 213 ? 20.877 -6.170 13.888 1.00 64.81 213 VAL A N 1
ATOM 1668 C CA . VAL A 1 213 ? 19.547 -6.466 13.343 1.00 64.81 213 VAL A CA 1
ATOM 1669 C C . VAL A 1 213 ? 18.594 -5.336 13.753 1.00 64.81 213 VAL A C 1
ATOM 1671 O O . VAL A 1 213 ? 18.430 -5.096 14.952 1.00 64.81 213 VAL A O 1
ATOM 1674 N N . PRO A 1 214 ? 17.951 -4.632 12.802 1.00 68.62 214 PRO A N 1
ATOM 1675 C CA . PRO A 1 214 ? 17.005 -3.575 13.128 1.00 68.62 214 PRO A CA 1
ATOM 1676 C C . PRO A 1 214 ? 15.875 -4.108 14.012 1.00 68.62 214 PRO A C 1
ATOM 1678 O O . PRO A 1 214 ? 15.182 -5.060 13.650 1.00 68.62 214 PRO A O 1
ATOM 1681 N N . ARG A 1 215 ? 15.665 -3.489 15.177 1.00 80.06 215 ARG A N 1
ATOM 1682 C CA . ARG A 1 215 ? 14.532 -3.829 16.042 1.00 80.06 215 ARG A CA 1
ATOM 1683 C C . ARG A 1 215 ? 13.261 -3.201 15.480 1.00 80.06 215 ARG A C 1
ATOM 1685 O O . ARG A 1 215 ? 13.079 -1.986 15.591 1.00 80.06 215 ARG A O 1
ATOM 1692 N N . PHE A 1 216 ? 12.403 -4.025 14.890 1.00 85.50 216 PHE A N 1
ATOM 1693 C CA . PHE A 1 216 ? 11.109 -3.603 14.358 1.00 85.50 216 PHE A CA 1
ATOM 1694 C C . PHE A 1 216 ? 10.046 -3.480 15.448 1.00 85.50 216 PHE A C 1
ATOM 1696 O O . PHE A 1 216 ? 10.044 -4.228 16.428 1.00 85.50 216 PHE A O 1
ATOM 1703 N N . GLU A 1 217 ? 9.153 -2.516 15.258 1.00 88.50 217 GLU A N 1
ATOM 1704 C CA . GLU A 1 217 ? 7.904 -2.418 16.009 1.00 88.50 217 GLU A CA 1
ATOM 1705 C C . GLU A 1 217 ? 6.886 -3.475 15.542 1.00 88.50 217 GLU A C 1
ATOM 1707 O O . GLU A 1 217 ? 7.044 -4.101 14.496 1.00 88.50 217 GLU A O 1
ATOM 1712 N N . ALA A 1 218 ? 5.817 -3.679 16.318 1.00 87.25 218 ALA A N 1
ATOM 1713 C CA . ALA A 1 218 ? 4.805 -4.706 16.037 1.00 87.25 218 ALA A CA 1
ATOM 1714 C C . ALA A 1 218 ? 4.059 -4.520 14.695 1.00 87.25 218 ALA A C 1
ATOM 1716 O O . ALA A 1 218 ? 3.532 -5.486 14.144 1.00 87.25 218 ALA A O 1
ATOM 1717 N N . ASP A 1 219 ? 4.011 -3.290 14.184 1.00 89.44 219 ASP A N 1
ATOM 1718 C CA . ASP A 1 219 ? 3.407 -2.877 12.913 1.00 89.44 219 ASP A CA 1
ATOM 1719 C C . ASP A 1 219 ? 4.466 -2.537 11.840 1.00 89.44 219 ASP A C 1
ATOM 1721 O O . ASP A 1 219 ? 4.190 -1.861 10.847 1.00 89.44 219 ASP A O 1
ATOM 1725 N N . GLU A 1 220 ? 5.691 -3.036 12.010 1.00 92.56 220 GLU A N 1
ATOM 1726 C CA . GLU A 1 220 ? 6.777 -2.936 11.038 1.00 92.56 220 GLU A CA 1
ATOM 1727 C C . GLU A 1 220 ? 7.214 -4.333 10.573 1.00 92.56 220 GLU A C 1
ATOM 1729 O O . GLU A 1 220 ? 7.195 -5.307 11.328 1.00 92.56 220 GLU A O 1
ATOM 1734 N N . PHE A 1 221 ? 7.621 -4.464 9.307 1.00 91.56 221 PHE A N 1
ATOM 1735 C CA . PHE A 1 221 ? 8.100 -5.745 8.782 1.00 91.56 221 PHE A CA 1
ATOM 1736 C C . PHE A 1 221 ? 9.104 -5.585 7.640 1.00 91.56 221 PHE A C 1
ATOM 1738 O O . PHE A 1 221 ? 9.154 -4.562 6.963 1.00 91.56 221 PHE A O 1
ATOM 1745 N N . THR A 1 222 ? 9.871 -6.646 7.384 1.00 88.88 222 THR A N 1
ATOM 1746 C CA . THR A 1 222 ? 10.655 -6.783 6.149 1.00 88.88 222 THR A CA 1
ATOM 1747 C C . THR A 1 222 ? 9.891 -7.668 5.160 1.00 88.88 222 THR A C 1
ATOM 1749 O O . THR A 1 222 ? 9.470 -8.769 5.535 1.00 88.88 222 THR A O 1
ATOM 1752 N N . PRO A 1 223 ? 9.672 -7.227 3.909 1.00 87.69 223 PRO A N 1
ATOM 1753 C CA . PRO A 1 223 ? 8.964 -8.023 2.914 1.00 87.69 223 PRO A CA 1
ATOM 1754 C C . PRO A 1 223 ? 9.775 -9.259 2.508 1.00 87.69 223 PRO A C 1
ATOM 1756 O O . PRO A 1 223 ? 10.935 -9.154 2.125 1.00 87.69 223 PRO A O 1
ATOM 1759 N N . THR A 1 224 ? 9.148 -10.438 2.516 1.00 84.88 224 THR A N 1
ATOM 1760 C CA . THR A 1 224 ? 9.772 -11.679 2.016 1.00 84.88 224 THR A CA 1
ATOM 1761 C C . THR A 1 224 ? 9.932 -11.670 0.492 1.00 84.88 224 THR A C 1
ATOM 1763 O O . THR A 1 224 ? 10.834 -12.302 -0.049 1.00 84.88 224 THR A O 1
ATOM 1766 N N . ARG A 1 225 ? 9.039 -10.965 -0.213 1.00 82.88 225 ARG A N 1
ATOM 1767 C CA . ARG A 1 225 ? 9.066 -10.769 -1.667 1.00 82.88 225 ARG A CA 1
ATOM 1768 C C . ARG A 1 225 ? 8.811 -9.301 -1.972 1.00 82.88 225 ARG A C 1
ATOM 1770 O O . ARG A 1 225 ? 7.875 -8.720 -1.427 1.00 82.88 225 ARG A O 1
ATOM 1777 N N . SER A 1 226 ? 9.619 -8.724 -2.854 1.00 81.56 226 SER A N 1
ATOM 1778 C CA . SER A 1 226 ? 9.484 -7.340 -3.303 1.00 81.56 226 SER A CA 1
ATOM 1779 C C . SER A 1 226 ? 9.759 -7.251 -4.798 1.00 81.56 226 SER A C 1
ATOM 1781 O O . SER A 1 226 ? 10.643 -7.935 -5.305 1.00 81.56 226 SER A O 1
ATOM 1783 N N . PHE A 1 227 ? 9.026 -6.380 -5.489 1.00 81.25 227 PHE A N 1
ATOM 1784 C CA . PHE A 1 227 ? 9.318 -6.003 -6.877 1.00 81.25 227 PHE A CA 1
ATOM 1785 C C . PHE A 1 227 ? 10.389 -4.905 -6.969 1.00 81.25 227 PHE A C 1
ATOM 1787 O O . PHE A 1 227 ? 10.627 -4.365 -8.047 1.00 81.25 227 PHE A O 1
ATOM 1794 N N . ARG A 1 228 ? 11.022 -4.544 -5.840 1.00 83.19 228 ARG A N 1
ATOM 1795 C CA . ARG A 1 228 ? 12.117 -3.575 -5.808 1.00 83.19 228 ARG A CA 1
ATOM 1796 C C . ARG A 1 228 ? 13.261 -4.083 -6.672 1.00 83.19 228 ARG A C 1
ATOM 1798 O O . ARG A 1 228 ? 13.831 -5.136 -6.397 1.00 83.19 228 ARG A O 1
ATOM 1805 N N . GLN A 1 229 ? 13.633 -3.287 -7.661 1.00 79.81 229 GLN A N 1
ATOM 1806 C CA . GLN A 1 229 ? 14.836 -3.506 -8.442 1.00 79.81 229 GLN A CA 1
ATOM 1807 C C . GLN A 1 229 ? 15.613 -2.199 -8.453 1.00 79.81 229 GLN A C 1
ATOM 1809 O O . GLN A 1 229 ? 15.116 -1.185 -8.951 1.00 79.81 229 GLN A O 1
ATOM 1814 N N . ASP A 1 230 ? 16.809 -2.223 -7.867 1.00 75.12 230 ASP A N 1
ATOM 1815 C CA . ASP A 1 230 ? 17.627 -1.025 -7.695 1.00 75.12 230 ASP A CA 1
ATOM 1816 C C . ASP A 1 230 ? 17.778 -0.270 -9.027 1.00 75.12 230 ASP A C 1
ATOM 1818 O O . ASP A 1 230 ? 18.037 -0.880 -10.064 1.00 75.12 230 ASP A O 1
ATOM 1822 N N . LYS A 1 231 ? 17.566 1.052 -9.007 1.00 71.56 231 LYS A N 1
ATOM 1823 C CA . LYS A 1 231 ? 17.582 1.974 -10.170 1.00 71.56 231 LYS A CA 1
ATOM 1824 C C . LYS A 1 231 ? 16.467 1.808 -11.217 1.00 71.56 231 LYS A C 1
ATOM 1826 O O . LYS A 1 231 ? 16.380 2.631 -12.142 1.00 71.56 231 LYS A O 1
ATOM 1831 N N . TYR A 1 232 ? 15.613 0.792 -11.098 1.00 72.75 232 TYR A N 1
ATOM 1832 C CA . TYR A 1 232 ? 14.555 0.509 -12.076 1.00 72.75 232 TYR A CA 1
ATOM 1833 C C . TYR A 1 232 ? 13.154 0.670 -11.502 1.00 72.75 232 TYR A C 1
ATOM 1835 O O . TYR A 1 232 ? 12.330 1.342 -12.121 1.00 72.75 232 TYR A O 1
ATOM 1843 N N . VAL A 1 233 ? 12.898 0.080 -10.334 1.00 78.81 233 VAL A N 1
ATOM 1844 C CA . VAL A 1 233 ? 11.579 0.065 -9.698 1.00 78.81 233 VAL A CA 1
ATOM 1845 C C . VAL A 1 233 ? 11.747 0.300 -8.208 1.00 78.81 233 VAL A C 1
ATOM 1847 O O . VAL A 1 233 ? 12.284 -0.536 -7.477 1.00 78.81 233 VAL A O 1
ATOM 1850 N N . GLU A 1 234 ? 11.257 1.445 -7.753 1.00 83.56 234 GLU A N 1
ATOM 1851 C CA . GLU A 1 234 ? 11.120 1.725 -6.332 1.00 83.56 234 GLU A CA 1
ATOM 1852 C C . GLU A 1 234 ? 9.777 1.192 -5.839 1.00 83.56 234 GLU A C 1
ATOM 1854 O O . GLU A 1 234 ? 8.732 1.480 -6.421 1.00 83.56 234 GLU A O 1
ATOM 1859 N N . THR A 1 235 ? 9.797 0.442 -4.740 1.00 88.75 235 THR A N 1
ATOM 1860 C CA . THR A 1 235 ? 8.585 -0.107 -4.125 1.00 88.75 235 THR A CA 1
ATOM 1861 C C . THR A 1 235 ? 8.537 0.207 -2.639 1.00 88.75 235 THR A C 1
ATOM 1863 O O . THR A 1 235 ? 9.569 0.289 -1.964 1.00 88.75 235 THR A O 1
ATOM 1866 N N . LEU A 1 236 ? 7.315 0.362 -2.134 1.00 92.69 236 LEU A N 1
ATOM 1867 C CA . LEU A 1 236 ? 6.998 0.469 -0.717 1.00 92.69 236 LEU A CA 1
ATOM 1868 C C . LEU A 1 236 ? 6.101 -0.711 -0.358 1.00 92.69 236 LEU A C 1
ATOM 1870 O O . LEU A 1 236 ? 5.086 -0.931 -1.020 1.00 92.69 236 LEU A O 1
ATOM 1874 N N . SER A 1 237 ? 6.491 -1.474 0.658 1.00 94.25 237 SER A N 1
ATOM 1875 C CA . SER A 1 237 ? 5.783 -2.696 1.030 1.00 94.25 237 SER A CA 1
ATOM 1876 C C . SER A 1 237 ? 4.845 -2.444 2.205 1.00 94.25 237 SER A C 1
ATOM 1878 O O . SER A 1 237 ? 5.221 -1.799 3.185 1.00 94.25 237 SER A O 1
ATOM 1880 N N . PHE A 1 238 ? 3.637 -2.995 2.107 1.00 95.88 238 PHE A N 1
ATOM 1881 C CA . PHE A 1 238 ? 2.602 -2.911 3.135 1.00 95.88 238 PHE A CA 1
ATOM 1882 C C . PHE A 1 238 ? 2.001 -4.289 3.378 1.00 95.88 238 PHE A C 1
ATOM 1884 O O . PHE A 1 238 ? 1.955 -5.123 2.470 1.00 95.88 238 PHE A O 1
ATOM 1891 N N . ARG A 1 239 ? 1.517 -4.520 4.596 1.00 95.50 239 ARG A N 1
ATOM 1892 C CA . ARG A 1 239 ? 0.784 -5.732 4.958 1.00 95.50 239 ARG A CA 1
ATOM 1893 C C . ARG A 1 239 ? -0.470 -5.342 5.718 1.00 95.50 239 ARG A C 1
ATOM 1895 O O . ARG A 1 239 ? -0.392 -4.747 6.781 1.00 95.50 239 ARG A O 1
ATOM 1902 N N . ILE A 1 240 ? -1.625 -5.708 5.182 1.00 95.81 240 ILE A N 1
ATOM 1903 C CA . ILE A 1 240 ? -2.917 -5.426 5.805 1.00 95.81 240 ILE A CA 1
ATOM 1904 C C . ILE A 1 240 ? -3.407 -6.717 6.454 1.00 95.81 240 ILE A C 1
ATOM 1906 O O . ILE A 1 240 ? -3.555 -7.731 5.774 1.00 95.81 240 ILE A O 1
ATOM 1910 N N . LYS A 1 241 ? -3.662 -6.682 7.762 1.00 94.44 241 LYS A N 1
ATOM 1911 C CA . LYS A 1 241 ? -4.234 -7.791 8.528 1.00 94.44 241 LYS A CA 1
ATOM 1912 C C . LYS A 1 241 ? -5.600 -7.375 9.049 1.00 94.44 241 LYS A C 1
ATOM 1914 O O . LYS A 1 241 ? -5.723 -6.397 9.785 1.00 94.44 241 LYS A O 1
ATOM 1919 N N . PHE A 1 242 ? -6.632 -8.125 8.696 1.00 94.38 242 PHE A N 1
ATOM 1920 C CA . PHE A 1 242 ? -7.990 -7.863 9.155 1.00 94.38 242 PHE A CA 1
ATOM 1921 C C . PHE A 1 242 ? -8.813 -9.146 9.184 1.00 94.38 242 PHE A C 1
ATOM 1923 O O . PHE A 1 242 ? -8.460 -10.135 8.543 1.00 94.38 242 PHE A O 1
ATOM 1930 N N . VAL A 1 243 ? -9.930 -9.108 9.907 1.00 93.81 243 VAL A N 1
ATOM 1931 C CA . VAL A 1 243 ? -10.938 -10.169 9.903 1.00 93.81 243 VAL A CA 1
ATOM 1932 C C . VAL A 1 243 ? -12.273 -9.596 9.470 1.00 93.81 243 VAL A C 1
ATOM 1934 O O . VAL A 1 243 ? -12.758 -8.609 10.024 1.00 93.81 243 VAL A O 1
ATOM 1937 N N . SER A 1 244 ? -12.851 -10.211 8.444 1.00 91.94 244 SER A N 1
ATOM 1938 C CA . SER A 1 244 ? -14.159 -9.869 7.895 1.00 91.94 244 SER A CA 1
ATOM 1939 C C . SER A 1 244 ? -14.700 -11.044 7.076 1.00 91.94 244 SER A C 1
ATOM 1941 O O . SER A 1 244 ? -14.120 -12.131 7.065 1.00 91.94 244 SER A O 1
ATOM 1943 N N . GLN A 1 245 ? -15.810 -10.828 6.377 1.00 90.00 245 GLN A N 1
ATOM 1944 C CA . GLN A 1 245 ? -16.362 -11.794 5.437 1.00 90.00 245 GLN A CA 1
ATOM 1945 C C . GLN A 1 245 ? -15.499 -11.896 4.169 1.00 90.00 245 GLN A C 1
ATOM 1947 O O . GLN A 1 245 ? -14.853 -10.935 3.744 1.00 90.00 245 GLN A O 1
ATOM 1952 N N . THR A 1 246 ? -15.529 -13.056 3.507 1.00 90.19 246 THR A N 1
ATOM 1953 C CA . THR A 1 246 ? -14.812 -13.285 2.238 1.00 90.19 246 THR A CA 1
ATOM 1954 C C . THR A 1 246 ? -15.265 -12.331 1.125 1.00 90.19 246 THR A C 1
ATOM 1956 O O . THR A 1 246 ? -14.471 -11.978 0.253 1.00 90.19 246 THR A O 1
ATOM 1959 N N . SER A 1 247 ? -16.525 -11.887 1.156 1.00 90.44 247 SER A N 1
ATOM 1960 C CA . SER A 1 247 ? -17.066 -10.867 0.248 1.00 90.44 247 SER A CA 1
ATOM 1961 C C . SER A 1 247 ? -16.286 -9.555 0.339 1.00 90.44 247 SER A C 1
ATOM 1963 O O . SER A 1 247 ? -15.899 -9.020 -0.694 1.00 90.44 247 SER A O 1
ATOM 1965 N N . THR A 1 248 ? -15.970 -9.092 1.548 1.00 92.38 248 THR A N 1
ATOM 1966 C CA . THR A 1 248 ? -15.213 -7.858 1.804 1.00 92.38 248 THR A CA 1
ATOM 1967 C C . THR A 1 248 ? -13.808 -7.920 1.220 1.00 92.38 248 THR A C 1
ATOM 1969 O O . THR A 1 248 ? -13.378 -6.972 0.567 1.00 92.38 248 THR A O 1
ATOM 1972 N N . LEU A 1 249 ? -13.106 -9.052 1.383 1.00 93.75 249 LEU A N 1
ATOM 1973 C CA . LEU A 1 249 ? -11.795 -9.258 0.759 1.00 93.75 249 LEU A CA 1
ATOM 1974 C C . LEU A 1 249 ? -11.902 -9.181 -0.768 1.00 93.75 249 LEU A C 1
ATOM 1976 O O . LEU A 1 249 ? -11.123 -8.474 -1.399 1.00 93.75 249 LEU A O 1
ATOM 1980 N N . ARG A 1 250 ? -12.885 -9.862 -1.368 1.00 92.75 250 ARG A N 1
ATOM 1981 C CA . ARG A 1 250 ? -13.089 -9.829 -2.823 1.00 92.75 250 ARG A CA 1
ATOM 1982 C C . ARG A 1 250 ? -13.368 -8.410 -3.321 1.00 92.75 250 ARG A C 1
ATOM 1984 O O . ARG A 1 250 ? -12.738 -7.975 -4.279 1.00 92.75 250 ARG A O 1
ATOM 1991 N N . THR A 1 251 ? -14.269 -7.685 -2.661 1.00 93.62 251 THR A N 1
ATOM 1992 C CA . THR A 1 251 ? -14.595 -6.296 -3.004 1.00 93.62 251 THR A CA 1
ATOM 1993 C C . THR A 1 251 ? -13.373 -5.394 -2.878 1.00 93.62 251 THR A C 1
ATOM 1995 O O . THR A 1 251 ? -13.127 -4.594 -3.773 1.00 93.62 251 THR A O 1
ATOM 1998 N N . PHE A 1 252 ? -12.573 -5.555 -1.823 1.00 95.12 252 PHE A N 1
ATOM 1999 C CA . PHE A 1 252 ? -11.341 -4.792 -1.630 1.00 95.12 252 PHE A CA 1
ATOM 2000 C C . PHE A 1 252 ? -10.331 -5.026 -2.751 1.00 95.12 252 PHE A C 1
ATOM 2002 O O . PHE A 1 252 ? -9.817 -4.064 -3.316 1.00 95.12 252 PHE A O 1
ATOM 2009 N N . LEU A 1 253 ? -10.085 -6.287 -3.113 1.00 94.94 253 LEU A N 1
ATOM 2010 C CA . LEU A 1 253 ? -9.156 -6.632 -4.188 1.00 94.94 253 LEU A CA 1
ATOM 2011 C C . LEU A 1 253 ? -9.629 -6.108 -5.547 1.00 94.94 253 LEU A C 1
ATOM 2013 O O . LEU A 1 253 ? -8.826 -5.552 -6.293 1.00 94.94 253 LEU A O 1
ATOM 2017 N N . ASN A 1 254 ? -10.927 -6.228 -5.836 1.00 94.06 254 ASN A N 1
ATOM 2018 C CA . ASN A 1 254 ? -11.512 -5.699 -7.066 1.00 94.06 254 ASN A CA 1
ATOM 2019 C C . ASN A 1 254 ? -11.401 -4.173 -7.110 1.00 94.06 254 ASN A C 1
ATOM 2021 O O . ASN A 1 254 ? -10.852 -3.631 -8.059 1.00 94.06 254 ASN A O 1
ATOM 2025 N N . LYS A 1 255 ? -11.810 -3.475 -6.043 1.00 94.19 255 LYS A N 1
ATOM 2026 C CA . LYS A 1 255 ? -11.684 -2.014 -5.966 1.00 94.19 255 LYS A CA 1
ATOM 2027 C C . LYS A 1 255 ? -10.230 -1.560 -6.090 1.00 94.19 255 LYS A C 1
ATOM 2029 O O . LYS A 1 255 ? -9.970 -0.561 -6.750 1.00 94.19 255 LYS A O 1
ATOM 2034 N N . LEU A 1 256 ? -9.284 -2.278 -5.481 1.00 94.44 256 LEU A N 1
ATOM 2035 C CA . LEU A 1 256 ? -7.857 -1.966 -5.577 1.00 94.44 256 LEU A CA 1
ATOM 2036 C C . LEU A 1 256 ? -7.369 -2.071 -7.022 1.00 94.44 256 LEU A C 1
ATOM 2038 O O . LEU A 1 256 ? -6.719 -1.145 -7.507 1.00 94.44 256 LEU A O 1
ATOM 2042 N N . HIS A 1 257 ? -7.727 -3.156 -7.708 1.00 91.12 257 HIS A N 1
ATOM 2043 C CA . HIS A 1 257 ? -7.430 -3.357 -9.122 1.00 91.12 257 HIS A CA 1
ATOM 2044 C C . HIS A 1 257 ? -8.056 -2.260 -9.998 1.00 91.12 257 HIS A C 1
ATOM 2046 O O . HIS A 1 257 ? -7.364 -1.636 -10.803 1.00 91.12 257 HIS A O 1
ATOM 2052 N N . ASP A 1 258 ? -9.336 -1.961 -9.783 1.00 91.81 258 ASP A N 1
ATOM 2053 C CA . ASP A 1 258 ? -10.109 -1.016 -10.595 1.00 91.81 258 ASP A CA 1
ATOM 2054 C C . ASP A 1 258 ? -9.626 0.432 -10.452 1.00 91.81 258 ASP A C 1
ATOM 2056 O O . ASP A 1 258 ? -9.908 1.272 -11.305 1.00 91.81 258 ASP A O 1
ATOM 2060 N N . THR A 1 259 ? -8.841 0.743 -9.413 1.00 90.75 259 THR A N 1
ATOM 2061 C CA . THR A 1 259 ? -8.221 2.069 -9.287 1.00 90.75 259 THR A CA 1
ATOM 2062 C C . THR A 1 259 ? -7.164 2.354 -10.353 1.00 90.75 259 THR A C 1
ATOM 2064 O O . THR A 1 259 ? -6.784 3.513 -10.518 1.00 90.75 259 THR A O 1
ATOM 2067 N N . GLY A 1 260 ? -6.626 1.324 -11.020 1.00 87.56 260 GLY A N 1
ATOM 2068 C CA . GLY A 1 260 ? -5.524 1.447 -11.982 1.00 87.56 260 GLY A CA 1
ATOM 2069 C C . GLY A 1 260 ? -4.198 1.926 -11.374 1.00 87.56 260 GLY A C 1
ATOM 2070 O O . GLY A 1 260 ? -3.213 2.112 -12.091 1.00 87.56 260 GLY A O 1
ATOM 2071 N N . ARG A 1 261 ? -4.147 2.144 -10.053 1.00 91.06 261 ARG A N 1
ATOM 2072 C CA . ARG A 1 261 ? -2.934 2.561 -9.344 1.00 91.06 261 ARG A CA 1
ATOM 2073 C C . ARG A 1 261 ? -1.911 1.419 -9.351 1.00 91.06 261 ARG A C 1
ATOM 2075 O O . ARG A 1 261 ? -2.308 0.255 -9.321 1.00 91.06 261 ARG A O 1
ATOM 2082 N N . PRO A 1 262 ? -0.600 1.720 -9.331 1.00 89.69 262 PRO A N 1
ATOM 2083 C CA . PRO A 1 262 ? 0.454 0.708 -9.412 1.00 89.69 262 PRO A CA 1
ATOM 2084 C C . PRO A 1 262 ? 0.650 -0.050 -8.088 1.00 89.69 262 PRO A C 1
ATOM 2086 O O . PRO A 1 262 ? 1.702 0.026 -7.454 1.00 89.69 262 PRO A O 1
ATOM 2089 N N . PHE A 1 263 ? -0.376 -0.782 -7.655 1.00 90.81 263 PHE A N 1
ATOM 2090 C CA . PHE A 1 263 ? -0.303 -1.736 -6.556 1.00 90.81 263 PHE A CA 1
ATOM 2091 C C . PHE A 1 263 ? -0.083 -3.142 -7.104 1.00 90.81 263 PHE A C 1
ATOM 2093 O O . PHE A 1 263 ? -0.789 -3.592 -8.002 1.00 90.81 263 PHE A O 1
ATOM 2100 N N . ALA A 1 264 ? 0.878 -3.855 -6.523 1.00 89.25 264 ALA A N 1
ATOM 2101 C CA . ALA A 1 264 ? 1.130 -5.255 -6.824 1.00 89.25 264 ALA A CA 1
ATOM 2102 C C . ALA A 1 264 ? 0.946 -6.086 -5.554 1.00 89.25 264 ALA A C 1
ATOM 2104 O O . ALA A 1 264 ? 1.537 -5.791 -4.514 1.00 89.25 264 ALA A O 1
ATOM 2105 N N . ILE A 1 265 ? 0.127 -7.132 -5.642 1.00 91.62 265 ILE A N 1
ATOM 2106 C CA . ILE A 1 265 ? -0.124 -8.044 -4.527 1.00 91.62 265 ILE A CA 1
ATOM 2107 C C . ILE A 1 265 ? 0.889 -9.182 -4.609 1.00 91.62 265 ILE A C 1
ATOM 2109 O O . ILE A 1 265 ? 0.923 -9.921 -5.590 1.00 91.62 265 ILE A O 1
ATOM 2113 N N . THR A 1 266 ? 1.727 -9.316 -3.584 1.00 90.75 266 THR A N 1
ATOM 2114 C CA . THR A 1 266 ? 2.771 -10.352 -3.530 1.00 90.75 266 THR A CA 1
ATOM 2115 C C . THR A 1 266 ? 2.283 -11.648 -2.896 1.00 90.75 266 THR A C 1
ATOM 2117 O O . THR A 1 266 ? 2.655 -12.727 -3.355 1.00 90.75 266 THR A O 1
ATOM 2120 N N . THR A 1 267 ? 1.445 -11.543 -1.863 1.00 92.12 267 THR A N 1
ATOM 2121 C CA . THR A 1 267 ? 0.945 -12.676 -1.082 1.00 92.12 267 THR A CA 1
ATOM 2122 C C . THR A 1 267 ? -0.453 -12.364 -0.552 1.00 92.12 267 THR A C 1
ATOM 2124 O O . THR A 1 267 ? -0.719 -11.239 -0.129 1.00 92.12 267 THR A O 1
ATOM 2127 N N . ILE A 1 268 ? -1.330 -13.370 -0.540 1.00 93.56 268 ILE A N 1
ATOM 2128 C CA . ILE A 1 268 ? -2.617 -13.343 0.162 1.00 93.56 268 ILE A CA 1
ATOM 2129 C C . ILE A 1 268 ? -2.678 -14.595 1.033 1.00 93.56 268 ILE A C 1
ATOM 2131 O O . ILE A 1 268 ? -2.552 -15.706 0.524 1.00 93.56 268 ILE A O 1
ATOM 2135 N N . GLU A 1 269 ? -2.884 -14.408 2.332 1.00 92.31 269 GLU A N 1
ATOM 2136 C CA . GLU A 1 269 ? -3.060 -15.493 3.297 1.00 92.31 269 GLU A CA 1
ATOM 2137 C C . GLU A 1 269 ? -4.464 -15.391 3.889 1.00 92.31 269 GLU A C 1
ATOM 2139 O O . GLU A 1 269 ? -4.862 -14.336 4.384 1.00 92.31 269 GLU A O 1
ATOM 2144 N N . VAL A 1 270 ? -5.225 -16.483 3.818 1.00 93.06 270 VAL A N 1
ATOM 2145 C CA . VAL A 1 270 ? -6.588 -16.557 4.352 1.00 93.06 270 VAL A CA 1
ATOM 2146 C C . VAL A 1 270 ? -6.638 -17.696 5.353 1.00 93.06 270 VAL A C 1
ATOM 2148 O O . VAL A 1 270 ? -6.433 -18.850 4.991 1.00 93.06 270 VAL A O 1
ATOM 2151 N N . ASN A 1 271 ? -6.937 -17.356 6.602 1.00 90.69 271 ASN A N 1
ATOM 2152 C CA . ASN A 1 271 ? -7.044 -18.300 7.706 1.00 90.69 271 ASN A CA 1
ATOM 2153 C C . ASN A 1 271 ? -8.413 -18.163 8.373 1.00 90.69 271 ASN A C 1
ATOM 2155 O O . ASN A 1 271 ? -9.021 -17.090 8.360 1.00 90.69 271 ASN A O 1
ATOM 2159 N N . THR A 1 272 ? -8.889 -19.240 8.993 1.00 85.88 272 THR A N 1
ATOM 2160 C CA . THR A 1 272 ? -10.056 -19.168 9.876 1.00 85.88 272 THR A CA 1
ATOM 2161 C C . THR A 1 272 ? -9.688 -18.395 11.145 1.00 85.88 272 THR A C 1
ATOM 2163 O O . THR A 1 272 ? -8.654 -18.701 11.746 1.00 85.88 272 THR A O 1
ATOM 2166 N N . PRO A 1 273 ? -10.494 -17.408 11.573 1.00 81.31 273 PRO A N 1
ATOM 2167 C CA . PRO A 1 273 ? -10.197 -16.638 12.774 1.00 81.31 273 PRO A CA 1
ATOM 2168 C C . PRO A 1 273 ? -10.228 -17.534 14.016 1.00 81.31 273 PRO A C 1
ATOM 2170 O O . PRO A 1 273 ? -11.035 -18.460 14.110 1.00 81.31 273 PRO A O 1
ATOM 2173 N N . THR A 1 274 ? -9.359 -17.249 14.985 1.00 82.62 274 THR A N 1
ATOM 2174 C CA . THR A 1 274 ? -9.385 -17.942 16.277 1.00 82.62 274 THR A CA 1
ATOM 2175 C C . THR A 1 274 ? -10.661 -17.581 17.052 1.00 82.62 274 THR A C 1
ATOM 2177 O O . THR A 1 274 ? -11.214 -16.494 16.853 1.00 82.62 274 THR A O 1
ATOM 2180 N N . PRO A 1 275 ? -11.140 -18.441 17.972 1.00 78.19 275 PRO A N 1
ATOM 2181 C CA . PRO A 1 275 ? -12.359 -18.173 18.743 1.00 78.19 275 PRO A CA 1
ATOM 2182 C C . PRO A 1 275 ? -12.334 -16.842 19.510 1.00 78.19 275 PRO A C 1
ATOM 2184 O O . PRO A 1 275 ? -13.362 -16.186 19.657 1.00 78.19 275 PRO A O 1
ATOM 2187 N N . GLU A 1 276 ? -11.160 -16.416 19.979 1.00 77.56 276 GLU A N 1
ATOM 2188 C CA . GLU A 1 276 ? -10.961 -15.128 20.655 1.00 77.56 276 GLU A CA 1
ATOM 2189 C C . GLU A 1 276 ? -11.218 -13.941 19.721 1.00 77.56 276 GLU A C 1
ATOM 2191 O O . GLU A 1 276 ? -11.914 -12.997 20.087 1.00 77.56 276 GLU A O 1
ATOM 2196 N N . VAL A 1 277 ? -10.730 -14.028 18.482 1.00 77.38 277 VAL A N 1
ATOM 2197 C CA . VAL A 1 277 ? -10.917 -12.999 17.455 1.00 77.38 277 VAL A CA 1
ATOM 2198 C C . VAL A 1 277 ? -12.376 -12.927 16.999 1.00 77.38 277 VAL A C 1
ATOM 2200 O O . VAL A 1 277 ? -12.886 -11.837 16.742 1.00 77.38 277 VAL A O 1
ATOM 2203 N N . VAL A 1 278 ? -13.080 -14.064 16.964 1.00 76.19 278 VAL A N 1
ATOM 2204 C CA . VAL A 1 278 ? -14.528 -14.102 16.699 1.00 76.19 278 VAL A CA 1
ATOM 2205 C C . VAL A 1 278 ? -15.305 -13.379 17.801 1.00 76.19 278 VAL A C 1
ATOM 2207 O O . VAL A 1 278 ? -16.136 -12.533 17.488 1.00 76.19 278 VAL A O 1
ATOM 2210 N N . LYS A 1 279 ? -14.979 -13.604 19.082 1.00 75.81 279 LYS A N 1
ATOM 2211 C CA . LYS A 1 279 ? -15.586 -12.845 20.196 1.00 75.81 279 LYS A CA 1
ATOM 2212 C C . LYS A 1 279 ? -15.338 -11.340 20.074 1.00 75.81 279 LYS A C 1
ATOM 2214 O O . LYS A 1 279 ? -16.201 -10.537 20.420 1.00 75.81 279 LYS A O 1
ATOM 2219 N N . SER A 1 280 ? -14.172 -10.937 19.566 1.00 73.50 280 SER A N 1
ATOM 2220 C CA . SER A 1 280 ? -13.863 -9.525 19.323 1.00 73.50 280 SER A CA 1
ATOM 2221 C C . SER A 1 280 ? -14.668 -8.901 18.179 1.00 73.50 280 SER A C 1
ATOM 2223 O O . SER A 1 280 ? -14.764 -7.676 18.140 1.00 73.50 280 SER A O 1
ATOM 2225 N N . LEU A 1 281 ? -15.272 -9.686 17.279 1.00 69.88 281 LEU A N 1
ATOM 2226 C CA . LEU A 1 281 ? -16.146 -9.186 16.206 1.00 69.88 281 LEU A CA 1
ATOM 2227 C C . LEU A 1 281 ? -17.585 -8.918 16.671 1.00 69.88 281 LEU A C 1
ATOM 2229 O O . LEU A 1 281 ? -18.238 -8.057 16.077 1.00 69.88 281 LEU A O 1
ATOM 2233 N N . GLY A 1 282 ? -18.018 -9.543 17.773 1.00 57.97 282 GLY A N 1
ATOM 2234 C CA . GLY A 1 282 ? -19.393 -9.490 18.281 1.00 57.97 282 GLY A CA 1
ATOM 2235 C C . GLY A 1 282 ? -20.151 -10.743 17.895 1.00 57.97 282 GLY A C 1
ATOM 2236 O O . GLY A 1 282 ? -20.685 -10.757 16.767 1.00 57.97 282 GLY A O 1
#